Protein AF-A0A427CEA2-F1 (afdb_monomer)

pLDDT: mean 86.51, std 13.38, range [42.66, 98.5]

Nearest PDB structures (foldseek):
  7a0q-assembly1_A  TM=1.400E-01  e=8.777E+00  Fusarium vanettenii 77-13-4

Mean predicted aligned error: 6.31 Å

Secondary structure (DSSP, 8-state):
----TT-EEEEEEEETTTTEEEEEEEEEPTTSS-EEEEEEEEES--EEEEEEEHHHHHHTTTT-SEEEEEEETTTTEEEEEETTEEEEEE-SEEEEEE--S---S----GGG--TTGGGGGTT---TT-EEEEEEEEGGGTEEEEEEEEESSSS---EEEEEEEEEEEEEEEEEEEHHHHHTTTTT-SEEEEEEEGGGTEEEEEETTEEEEEEEEEEEEEE-

Foldseek 3Di:
DDDQAQKAFFKWKAFLQQLKIKTWIFPQDPVRPGTQTKIKIFGAWQKKKKKDQLVQSQVSNVSHFWHDWDDDQPQQWIWTDGRRMIIIIRGNDIDMGRDDPPPPDPPPDPPFWDPVFLVVCPPPWQAQKAFRMKMDGSNQLKIKTWIFGDPDPPDLHTFIKMKIFHNWRIKIKIDRSNQSNVCNSRHFFHGKDADVVQCKIKTDTSPMIMIIRGRTIDIGTD

Structure (mmCIF, N/CA/C/O backbone):
data_AF-A0A427CEA2-F1
#
_entry.id   AF-A0A427CEA2-F1
#
loop_
_atom_site.group_PDB
_atom_site.id
_atom_site.type_symbol
_atom_site.label_atom_id
_atom_site.label_alt_id
_atom_site.label_comp_id
_atom_site.label_asym_id
_atom_site.label_entity_id
_atom_site.label_seq_id
_atom_site.pdbx_PDB_ins_code
_atom_site.Cartn_x
_atom_site.Cartn_y
_atom_site.Cartn_z
_atom_site.occupancy
_atom_site.B_iso_or_equiv
_atom_site.auth_seq_id
_atom_site.auth_comp_id
_atom_site.auth_asym_id
_atom_site.auth_atom_id
_atom_site.pdbx_PDB_model_num
ATOM 1 N N . MET A 1 1 ? -12.202 2.763 22.042 1.00 67.25 1 MET A N 1
ATOM 2 C CA . MET A 1 1 ? -12.293 1.578 21.168 1.00 67.25 1 MET A CA 1
ATOM 3 C C . MET A 1 1 ? -12.929 2.032 19.871 1.00 67.25 1 MET A C 1
ATOM 5 O O . MET A 1 1 ? -13.947 2.711 19.941 1.00 67.25 1 MET A O 1
ATOM 9 N N . ILE A 1 2 ? -12.273 1.790 18.739 1.00 80.31 2 ILE A N 1
ATOM 10 C CA . ILE A 1 2 ? -12.790 2.168 17.418 1.00 80.31 2 ILE A CA 1
ATOM 11 C C . ILE A 1 2 ? -13.653 1.011 16.935 1.00 80.31 2 ILE A C 1
ATOM 13 O O . ILE A 1 2 ? -13.196 -0.128 16.961 1.00 80.31 2 ILE A O 1
ATOM 17 N N . ASP A 1 3 ? -14.885 1.304 16.534 1.00 83.88 3 ASP A N 1
ATOM 18 C CA . ASP A 1 3 ? -15.735 0.322 15.876 1.00 83.88 3 ASP A CA 1
ATOM 19 C C . ASP A 1 3 ? -15.440 0.341 14.374 1.00 83.88 3 ASP A C 1
ATOM 21 O O . ASP A 1 3 ? -15.626 1.357 13.698 1.00 83.88 3 ASP A O 1
ATOM 25 N N . PHE A 1 4 ? -14.912 -0.773 13.878 1.00 86.62 4 PHE A N 1
ATOM 26 C CA . PHE A 1 4 ? -14.596 -0.968 12.468 1.00 86.62 4 PHE A CA 1
ATOM 27 C C . PHE A 1 4 ? -15.744 -1.614 11.690 1.00 86.62 4 PHE A C 1
ATOM 29 O O . PHE A 1 4 ? -15.632 -1.754 10.471 1.00 86.62 4 PHE A O 1
ATOM 36 N N . HIS A 1 5 ? -16.830 -2.012 12.359 1.00 81.44 5 HIS A N 1
ATOM 37 C CA . HIS A 1 5 ? -17.976 -2.609 11.692 1.00 81.44 5 HIS A CA 1
ATOM 38 C C . HIS A 1 5 ? -18.563 -1.629 10.672 1.00 81.44 5 HIS A C 1
ATOM 40 O O . HIS A 1 5 ? -18.732 -0.438 10.943 1.00 81.44 5 HIS A O 1
ATOM 46 N N . ASP A 1 6 ? -18.847 -2.131 9.472 1.00 83.56 6 ASP A N 1
ATOM 47 C CA . ASP A 1 6 ? -19.280 -1.340 8.320 1.00 83.56 6 ASP A CA 1
ATOM 48 C C . ASP A 1 6 ? -18.316 -0.208 7.923 1.00 83.56 6 ASP A C 1
ATOM 50 O O . ASP A 1 6 ? -18.707 0.640 7.123 1.00 83.56 6 ASP A O 1
ATOM 54 N N . ALA A 1 7 ? -17.078 -0.127 8.428 1.00 90.81 7 ALA A N 1
ATOM 55 C CA . ALA A 1 7 ? -16.130 0.911 8.014 1.00 90.81 7 ALA A CA 1
ATOM 56 C C . ALA A 1 7 ? -15.715 0.730 6.542 1.00 90.81 7 ALA A C 1
ATOM 58 O O . ALA A 1 7 ? -15.838 -0.349 5.964 1.00 90.81 7 ALA A O 1
ATOM 59 N N . SER A 1 8 ? -15.233 1.800 5.908 1.00 92.00 8 SER A N 1
ATOM 60 C CA . SER A 1 8 ? -14.738 1.750 4.527 1.00 92.00 8 SER A CA 1
ATOM 61 C C . SER A 1 8 ? -13.294 2.232 4.439 1.00 92.00 8 SER A C 1
ATOM 63 O O . SER A 1 8 ? -13.037 3.413 4.677 1.00 92.00 8 SER A O 1
ATOM 65 N N . VAL A 1 9 ? -12.365 1.364 4.048 1.00 93.44 9 VAL A N 1
ATOM 66 C CA . VAL A 1 9 ? -11.001 1.741 3.661 1.00 93.44 9 VAL A CA 1
ATOM 67 C C . VAL A 1 9 ? -11.047 2.361 2.268 1.00 93.44 9 VAL A C 1
ATOM 69 O O . VAL A 1 9 ? -11.552 1.751 1.326 1.00 93.44 9 VAL A O 1
ATOM 72 N N . SER A 1 10 ? -10.533 3.585 2.144 1.00 90.94 10 SER A N 1
ATOM 73 C CA . SER A 1 10 ? -10.507 4.331 0.873 1.00 90.94 10 SER A CA 1
ATOM 74 C C . SER A 1 10 ? -9.100 4.617 0.354 1.00 90.94 10 SER A C 1
ATOM 76 O O . SER A 1 10 ? -8.927 4.805 -0.848 1.00 90.94 10 SER A O 1
ATOM 78 N N . ARG A 1 11 ? -8.110 4.638 1.253 1.00 94.12 11 ARG A N 1
ATOM 79 C CA . ARG A 1 11 ? -6.692 4.846 0.952 1.00 94.12 11 ARG A CA 1
ATOM 80 C C . ARG A 1 11 ? -5.841 4.191 2.030 1.00 94.12 11 ARG A C 1
ATOM 82 O O . ARG A 1 11 ? -6.185 4.267 3.212 1.00 94.12 11 ARG A O 1
ATOM 89 N N . VAL A 1 12 ? -4.719 3.616 1.617 1.00 97.00 12 VAL A N 1
ATOM 90 C CA . VAL A 1 12 ? -3.636 3.193 2.506 1.00 97.00 12 VAL A CA 1
ATOM 91 C C . VAL A 1 12 ? -2.334 3.780 1.982 1.00 97.00 12 VAL A C 1
ATOM 93 O O . VAL A 1 12 ? -1.969 3.529 0.838 1.00 97.00 12 VAL A O 1
ATOM 96 N N . ALA A 1 13 ? -1.642 4.565 2.800 1.00 97.31 13 ALA A N 1
ATOM 97 C CA . ALA A 1 13 ? -0.363 5.168 2.449 1.00 97.31 13 ALA A CA 1
ATOM 98 C C . ALA A 1 13 ? 0.722 4.728 3.425 1.00 97.31 13 ALA A C 1
ATOM 100 O O . ALA A 1 13 ? 0.513 4.712 4.633 1.00 97.31 13 ALA A O 1
ATOM 101 N N . ILE A 1 14 ? 1.882 4.372 2.892 1.00 97.94 14 ILE A N 1
ATOM 102 C CA . ILE A 1 14 ? 3.005 3.801 3.626 1.00 97.94 14 ILE A CA 1
ATOM 103 C C . ILE A 1 14 ? 4.218 4.668 3.326 1.00 97.94 14 ILE A C 1
ATOM 105 O O . ILE A 1 14 ? 4.606 4.812 2.170 1.00 97.94 14 ILE A O 1
ATOM 109 N N . SER A 1 15 ? 4.837 5.225 4.358 1.00 97.25 15 SER A N 1
ATOM 110 C CA . SER A 1 15 ? 6.097 5.957 4.264 1.00 97.25 15 SER A CA 1
ATOM 111 C C . SER A 1 15 ? 7.214 5.084 4.821 1.00 97.25 15 SER A C 1
ATOM 113 O O . SER A 1 15 ? 7.294 4.871 6.032 1.00 97.25 15 SER A O 1
ATOM 115 N N . ILE A 1 16 ? 8.095 4.597 3.947 1.00 96.19 16 ILE A N 1
ATOM 116 C CA . ILE A 1 16 ? 9.252 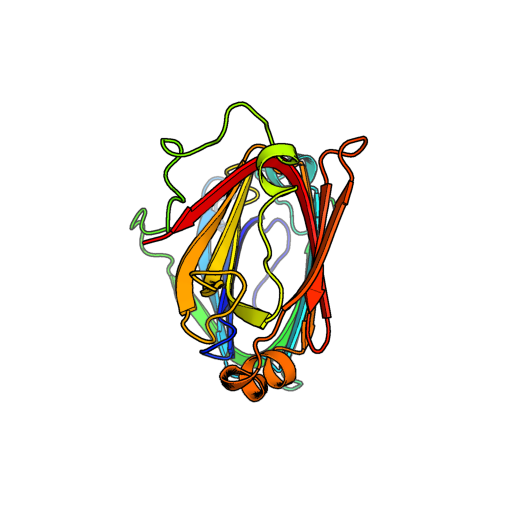3.780 4.336 1.00 96.19 16 ILE A CA 1
ATOM 117 C C . ILE A 1 16 ? 10.262 4.632 5.103 1.00 96.19 16 ILE A C 1
ATOM 119 O O . ILE A 1 16 ? 10.795 4.203 6.122 1.00 96.19 16 ILE A O 1
ATOM 123 N N . VAL A 1 17 ? 10.481 5.869 4.649 1.00 94.31 17 VAL A N 1
ATOM 124 C CA . VAL A 1 17 ? 11.447 6.798 5.258 1.00 94.31 17 VAL A CA 1
ATOM 125 C C . VAL A 1 17 ? 11.019 7.211 6.664 1.00 94.31 17 VAL A C 1
ATOM 127 O O . VAL A 1 17 ? 11.850 7.276 7.564 1.00 94.31 17 VAL A O 1
ATOM 130 N N . ARG A 1 18 ? 9.722 7.481 6.861 1.00 95.56 18 ARG A N 1
ATOM 131 C CA . ARG A 1 18 ? 9.191 7.916 8.165 1.00 95.56 18 ARG A CA 1
ATOM 132 C C . ARG A 1 18 ? 8.749 6.756 9.056 1.00 95.56 18 ARG A C 1
ATOM 134 O O . ARG A 1 18 ? 8.463 6.983 10.223 1.00 95.56 18 ARG A O 1
ATOM 141 N N . GLN A 1 19 ? 8.712 5.533 8.523 1.00 97.12 19 GLN A N 1
ATOM 142 C CA . GLN A 1 19 ? 8.148 4.358 9.193 1.00 97.12 19 GLN A CA 1
ATOM 143 C C . GLN A 1 19 ? 6.712 4.620 9.672 1.00 97.12 19 GLN A C 1
ATOM 145 O O . GLN A 1 19 ? 6.352 4.371 10.824 1.00 97.12 19 GLN A O 1
ATOM 150 N N . GLU A 1 20 ? 5.897 5.166 8.771 1.00 97.50 20 GLU A N 1
ATOM 151 C CA . GLU A 1 20 ? 4.517 5.566 9.043 1.00 97.50 20 GLU A CA 1
ATOM 152 C C . GLU A 1 20 ? 3.553 4.852 8.100 1.00 97.50 20 GLU A C 1
ATOM 154 O O . GLU A 1 20 ? 3.872 4.612 6.933 1.00 97.50 20 GLU A O 1
ATOM 159 N N . VAL A 1 21 ? 2.354 4.559 8.598 1.00 98.00 21 VAL A N 1
ATOM 160 C CA . VAL A 1 21 ? 1.231 4.083 7.786 1.00 98.00 21 VAL A CA 1
ATOM 161 C C . VAL A 1 21 ? 0.012 4.937 8.091 1.00 98.00 21 VAL A C 1
ATOM 163 O O . VAL A 1 21 ? -0.303 5.188 9.249 1.00 98.00 21 VAL A O 1
ATOM 166 N N . GLU A 1 22 ? -0.695 5.368 7.058 1.00 97.19 22 GLU A N 1
ATOM 167 C CA . GLU A 1 22 ? -1.978 6.049 7.168 1.00 97.19 22 GLU A CA 1
ATOM 168 C C . GLU A 1 22 ? -3.064 5.214 6.493 1.00 97.19 22 GLU A C 1
ATOM 170 O O . GLU A 1 22 ? -2.902 4.783 5.351 1.00 97.19 22 GLU A O 1
ATOM 175 N N . VAL A 1 23 ? -4.192 5.026 7.174 1.00 96.25 23 VAL A N 1
ATOM 176 C CA . VAL A 1 23 ? -5.389 4.385 6.621 1.00 96.25 23 VAL A CA 1
ATOM 177 C C . VAL A 1 23 ? -6.544 5.376 6.695 1.00 96.25 23 VAL A C 1
ATOM 179 O O . VAL A 1 23 ? -6.963 5.772 7.787 1.00 96.25 23 VAL A O 1
ATOM 182 N N . ASP A 1 24 ? -7.065 5.779 5.536 1.00 93.88 24 ASP A N 1
ATOM 183 C CA . ASP A 1 24 ? -8.245 6.641 5.468 1.00 93.88 24 ASP A CA 1
ATOM 184 C C . ASP A 1 24 ? -9.513 5.790 5.521 1.00 93.88 24 ASP A C 1
ATOM 186 O O . ASP A 1 24 ? -9.796 4.991 4.617 1.00 93.88 24 ASP A O 1
ATOM 190 N N . LEU A 1 25 ? -10.299 6.028 6.565 1.00 91.69 25 LEU A N 1
ATOM 191 C CA . LEU A 1 25 ? -11.521 5.318 6.893 1.00 91.69 25 LEU A CA 1
ATOM 192 C C . LEU A 1 25 ? -12.736 6.230 6.743 1.00 91.69 25 LEU A C 1
ATOM 194 O O . LEU A 1 25 ? -12.731 7.380 7.175 1.00 91.69 25 LEU A O 1
ATOM 198 N N . GLY A 1 26 ? -13.813 5.690 6.188 1.00 90.62 26 GLY A N 1
ATOM 199 C CA . GLY A 1 26 ? -15.153 6.219 6.403 1.00 90.62 26 GLY A CA 1
ATOM 200 C C . GLY A 1 26 ? -15.809 5.434 7.526 1.00 90.62 26 GLY A C 1
ATOM 201 O O . GLY A 1 26 ? -16.146 4.268 7.323 1.00 90.62 26 GLY A O 1
ATOM 202 N N . LEU A 1 27 ? -16.006 6.045 8.689 1.00 87.56 27 LEU A N 1
ATOM 203 C CA . LEU A 1 27 ? -16.699 5.417 9.815 1.00 87.56 27 LEU A CA 1
ATOM 204 C C . LEU A 1 27 ? -18.190 5.739 9.755 1.00 87.56 27 LEU A C 1
ATOM 206 O O . LEU A 1 27 ? -18.580 6.847 9.387 1.00 87.56 27 LEU A O 1
ATOM 210 N N . ARG A 1 28 ? -19.038 4.776 10.104 1.00 81.31 28 ARG A N 1
ATOM 211 C CA . ARG A 1 28 ? -20.485 4.988 10.142 1.00 81.31 28 ARG A CA 1
ATOM 212 C C . ARG A 1 28 ? -20.835 5.942 11.288 1.00 81.31 28 ARG A C 1
ATOM 214 O O . ARG A 1 28 ? -20.439 5.720 12.428 1.00 81.31 28 ARG A O 1
ATOM 221 N N . THR A 1 29 ? -21.591 7.000 10.995 1.00 72.50 29 THR A N 1
ATOM 222 C CA . THR A 1 29 ? -22.166 7.857 12.045 1.00 72.50 29 THR A CA 1
ATOM 223 C C . THR A 1 29 ? -23.435 7.230 12.624 1.00 72.50 29 THR A C 1
ATOM 225 O O . THR A 1 29 ? -24.073 6.379 11.999 1.00 72.50 29 THR A O 1
ATOM 228 N N . SER A 1 30 ? -23.851 7.683 13.808 1.00 69.31 30 SER A N 1
ATOM 229 C CA . SER A 1 30 ? -25.081 7.227 14.473 1.00 69.31 30 SER A CA 1
ATOM 230 C C . SER A 1 30 ? -26.357 7.432 13.640 1.00 69.31 30 SER A C 1
ATOM 232 O O . SER A 1 30 ? -27.339 6.727 13.858 1.00 69.31 30 SER A O 1
ATOM 234 N N . SER A 1 31 ? -26.351 8.346 12.660 1.00 66.31 31 SER A N 1
ATOM 235 C CA . SER A 1 31 ? -27.473 8.586 11.739 1.00 66.31 31 SER A CA 1
ATOM 236 C C . SER A 1 31 ? -27.534 7.593 10.567 1.00 66.31 31 SER A C 1
ATOM 238 O O . SER A 1 31 ? -28.517 7.575 9.825 1.00 66.31 31 SER A O 1
ATOM 240 N N . GLY A 1 32 ? -26.493 6.775 10.372 1.00 61.59 32 GLY A N 1
ATOM 241 C CA . GLY A 1 32 ? -26.405 5.726 9.351 1.00 61.59 32 GLY A CA 1
ATOM 242 C C . GLY A 1 32 ? -26.341 6.200 7.894 1.00 61.59 32 GLY A C 1
ATOM 243 O O . GLY A 1 32 ? -26.112 5.370 7.019 1.00 61.59 32 GLY A O 1
ATOM 244 N N . ARG A 1 33 ? -26.534 7.498 7.620 1.00 60.19 33 ARG A N 1
ATOM 245 C CA . ARG A 1 33 ? -26.481 8.078 6.266 1.00 60.19 33 ARG A CA 1
ATOM 246 C C . ARG A 1 33 ? -25.150 8.754 5.959 1.00 60.19 33 ARG A C 1
ATOM 248 O O . ARG A 1 33 ? -24.683 8.649 4.828 1.00 60.19 33 ARG A O 1
ATOM 255 N N . ASP A 1 34 ? -24.531 9.372 6.962 1.00 64.81 34 ASP A N 1
ATOM 256 C CA . ASP A 1 34 ? -23.264 10.081 6.800 1.00 64.81 34 ASP A CA 1
ATOM 257 C C . ASP A 1 34 ? -22.092 9.246 7.312 1.00 64.81 34 ASP A C 1
ATOM 259 O O . ASP A 1 34 ? -22.213 8.490 8.287 1.00 64.81 34 ASP A O 1
ATOM 263 N N . ARG A 1 35 ? -20.941 9.394 6.652 1.00 73.81 35 ARG A N 1
ATOM 264 C CA . ARG A 1 35 ? -19.681 8.827 7.124 1.00 73.81 35 ARG A CA 1
ATOM 265 C C . ARG A 1 35 ? -18.799 9.909 7.711 1.00 73.81 35 ARG A C 1
ATOM 267 O O . ARG A 1 35 ? -18.560 10.929 7.076 1.00 73.81 35 ARG A O 1
ATOM 274 N N . ASP A 1 36 ? -18.271 9.627 8.888 1.00 82.69 36 ASP A N 1
ATOM 275 C CA . ASP A 1 36 ? -17.221 10.423 9.494 1.00 82.69 36 ASP A CA 1
ATOM 276 C C . ASP A 1 36 ? -15.885 9.991 8.885 1.00 82.69 36 ASP A C 1
ATOM 278 O O . ASP A 1 36 ? -15.430 8.856 9.074 1.00 82.69 36 ASP A O 1
ATOM 282 N N . LEU A 1 37 ? -15.301 10.869 8.073 1.00 87.81 37 LEU A N 1
ATOM 283 C CA . LEU A 1 37 ? -14.026 10.604 7.427 1.00 87.81 37 LEU A CA 1
ATOM 284 C C . LEU A 1 37 ? -12.904 10.792 8.443 1.00 87.81 37 LEU A C 1
ATOM 286 O O . LEU A 1 37 ? -12.620 11.890 8.929 1.00 87.81 37 LEU A O 1
ATOM 290 N N . ARG A 1 38 ? -12.229 9.691 8.749 1.00 91.19 38 ARG A N 1
ATOM 291 C CA . ARG A 1 38 ? -11.134 9.644 9.708 1.00 91.19 38 ARG A CA 1
ATOM 292 C C . ARG A 1 38 ? -9.875 9.105 9.061 1.00 91.19 38 ARG A C 1
ATOM 294 O O . ARG A 1 38 ? -9.919 8.365 8.081 1.00 91.19 38 ARG A O 1
ATOM 301 N N . ARG A 1 39 ? -8.745 9.459 9.653 1.00 93.88 39 ARG A N 1
ATOM 302 C CA . ARG A 1 39 ? -7.441 8.902 9.317 1.00 93.88 39 ARG A CA 1
ATOM 303 C C . ARG A 1 39 ? -6.861 8.225 10.543 1.00 93.88 39 ARG A C 1
ATOM 305 O O . ARG A 1 39 ? -6.684 8.875 11.572 1.00 93.88 39 ARG A O 1
ATOM 312 N N . LEU A 1 40 ? -6.552 6.941 10.419 1.00 95.06 40 LEU A N 1
ATOM 313 C CA . LEU A 1 40 ? -5.695 6.243 11.367 1.00 95.06 40 LEU A CA 1
ATOM 314 C C . LEU A 1 40 ? -4.248 6.409 10.934 1.00 95.06 40 LEU A C 1
ATOM 316 O O . LEU A 1 40 ? -3.883 5.958 9.852 1.00 95.06 40 LEU A O 1
ATOM 320 N N . ALA A 1 41 ? -3.449 7.066 11.766 1.00 96.56 41 ALA A N 1
ATOM 321 C CA . ALA A 1 41 ? -2.024 7.257 11.548 1.00 96.56 41 ALA A CA 1
ATOM 322 C C . ALA A 1 41 ? -1.239 6.383 12.529 1.00 96.56 41 ALA A C 1
ATOM 324 O O . ALA A 1 41 ? -1.424 6.479 13.741 1.00 96.56 41 ALA A O 1
ATOM 325 N N . PHE A 1 42 ? -0.362 5.546 11.992 1.00 97.75 42 PHE A N 1
ATOM 326 C CA . PHE A 1 42 ? 0.526 4.658 12.726 1.00 97.75 42 PHE A CA 1
ATOM 327 C C . PHE A 1 42 ? 1.964 5.139 12.566 1.00 97.75 42 PHE A C 1
ATOM 329 O O . PHE A 1 42 ? 2.380 5.473 11.455 1.00 97.75 42 PHE A O 1
ATOM 336 N N . SER A 1 43 ? 2.728 5.140 13.654 1.00 97.75 43 SER A N 1
ATOM 337 C CA . SER A 1 43 ? 4.143 5.521 13.675 1.00 97.75 43 SER A CA 1
ATOM 338 C C . SER A 1 43 ? 5.011 4.403 14.245 1.00 97.75 43 SER A C 1
ATOM 340 O O . SER A 1 43 ? 4.529 3.526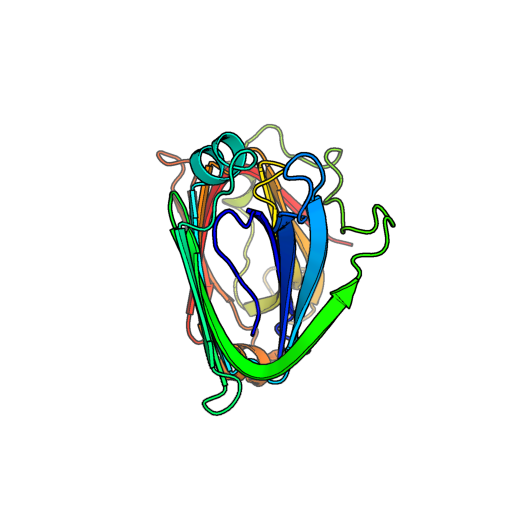 14.970 1.00 97.75 43 SER A O 1
ATOM 342 N N . GLY A 1 44 ? 6.301 4.411 13.897 1.00 97.44 44 GLY A N 1
ATOM 343 C CA . GLY A 1 44 ? 7.221 3.334 14.272 1.00 97.44 44 GLY A CA 1
ATOM 344 C C . GLY A 1 44 ? 6.787 1.991 13.684 1.00 97.44 44 GLY A C 1
ATOM 345 O O . GLY A 1 44 ? 6.830 0.967 14.367 1.00 97.44 44 GLY A O 1
ATOM 346 N N . VAL A 1 45 ? 6.274 2.007 12.452 1.00 98.00 45 VAL A N 1
ATOM 347 C CA . VAL A 1 45 ? 5.791 0.808 11.773 1.00 98.00 45 VAL A CA 1
ATOM 348 C C . VAL A 1 45 ? 6.976 -0.079 11.421 1.00 98.00 45 VAL A C 1
ATOM 350 O O . VAL A 1 45 ? 7.909 0.347 10.745 1.00 98.00 45 VAL A O 1
ATOM 353 N N . THR A 1 46 ? 6.929 -1.330 11.870 1.00 97.62 46 THR A N 1
ATOM 354 C CA . THR A 1 46 ? 8.005 -2.310 11.657 1.00 97.62 46 THR A CA 1
ATOM 355 C C . THR A 1 46 ? 7.674 -3.299 10.553 1.00 97.62 46 THR A C 1
ATOM 357 O O . THR A 1 46 ? 8.521 -3.614 9.718 1.00 97.62 46 THR A O 1
ATOM 360 N N . LEU A 1 47 ? 6.422 -3.748 10.512 1.00 97.75 47 LEU A N 1
ATOM 361 C CA . LEU A 1 47 ? 5.899 -4.674 9.519 1.00 97.75 47 LEU A CA 1
ATOM 362 C C . LEU A 1 47 ? 4.580 -4.137 8.987 1.00 97.75 47 LEU A C 1
ATOM 364 O O . LEU A 1 47 ? 3.735 -3.690 9.762 1.00 97.75 47 LEU A O 1
ATOM 368 N N . PHE A 1 48 ? 4.402 -4.238 7.678 1.00 98.50 48 PHE A N 1
ATOM 369 C CA . PHE A 1 48 ? 3.144 -3.956 7.009 1.00 98.50 48 PHE A CA 1
ATOM 370 C C . PHE A 1 48 ? 2.787 -5.107 6.068 1.00 98.50 48 PHE A C 1
ATOM 372 O O . PHE A 1 48 ? 3.649 -5.647 5.372 1.00 98.50 48 PHE A O 1
ATOM 379 N N . GLY A 1 49 ? 1.512 -5.477 6.039 1.00 98.38 49 GLY A N 1
ATOM 380 C CA . GLY A 1 49 ? 0.961 -6.410 5.067 1.00 98.38 49 GLY A CA 1
ATOM 381 C C . GLY A 1 49 ? -0.374 -5.897 4.557 1.00 98.38 49 GLY A C 1
ATOM 382 O O . GLY A 1 49 ? -1.231 -5.533 5.355 1.00 98.38 49 GLY A O 1
ATOM 383 N N . GLY A 1 50 ? -0.560 -5.890 3.245 1.00 97.94 50 GLY A N 1
ATOM 384 C CA . GLY A 1 50 ? -1.805 -5.465 2.622 1.00 97.94 50 GLY A CA 1
ATOM 385 C C . GLY A 1 50 ? -2.142 -6.345 1.433 1.00 97.94 50 GLY A C 1
ATOM 386 O O . GLY A 1 50 ? -1.272 -6.632 0.615 1.00 97.94 50 GLY A O 1
ATOM 387 N N . SER A 1 51 ? -3.397 -6.755 1.338 1.00 97.94 51 SER A N 1
ATOM 388 C CA . SER A 1 51 ? -3.972 -7.397 0.159 1.00 97.94 51 SER A CA 1
ATOM 389 C C . SER A 1 51 ? -5.236 -6.640 -0.185 1.00 97.94 51 SER A C 1
ATOM 391 O O . SER A 1 51 ? -6.046 -6.393 0.706 1.00 97.94 51 SER A O 1
ATOM 393 N N . PHE A 1 52 ? -5.404 -6.274 -1.446 1.00 97.19 52 PHE A N 1
ATOM 394 C CA . PHE A 1 52 ? -6.504 -5.430 -1.881 1.00 97.19 52 PHE A CA 1
ATOM 395 C C . PHE A 1 52 ? -7.015 -5.921 -3.230 1.00 97.19 52 PHE A C 1
ATOM 397 O O . PHE A 1 52 ? -6.304 -5.815 -4.227 1.00 97.19 52 PHE A O 1
ATOM 404 N N . ASP A 1 53 ? -8.247 -6.410 -3.272 1.00 97.00 53 ASP A N 1
ATOM 405 C CA . ASP A 1 53 ? -9.050 -6.426 -4.490 1.00 97.00 53 ASP A CA 1
ATOM 406 C C . ASP A 1 53 ? -9.755 -5.069 -4.602 1.00 97.00 53 ASP A C 1
ATOM 408 O O . ASP A 1 53 ? -10.606 -4.706 -3.786 1.00 97.00 53 ASP A O 1
ATOM 412 N N . PHE A 1 54 ? -9.326 -4.264 -5.568 1.00 94.75 54 PHE A N 1
ATOM 413 C CA . PHE A 1 54 ? -9.769 -2.880 -5.690 1.00 94.75 54 PHE A CA 1
ATOM 414 C C . PHE A 1 54 ? -11.222 -2.789 -6.162 1.00 94.75 54 PHE A C 1
ATOM 416 O O . PHE A 1 54 ? -11.921 -1.861 -5.748 1.00 94.75 54 PHE A O 1
ATOM 423 N N . ALA A 1 55 ? -11.674 -3.733 -6.993 1.00 91.31 55 ALA A N 1
ATOM 424 C CA . ALA A 1 55 ? -13.053 -3.769 -7.469 1.00 91.31 55 ALA A CA 1
ATOM 425 C C . ALA A 1 55 ? -13.994 -4.093 -6.304 1.00 91.31 55 ALA A C 1
ATOM 427 O O . ALA A 1 55 ? -14.888 -3.305 -6.001 1.00 91.31 55 ALA A O 1
ATOM 428 N N . GLU A 1 56 ? -13.696 -5.160 -5.562 1.00 93.06 56 GLU A N 1
ATOM 429 C CA . GLU A 1 56 ? -14.474 -5.569 -4.388 1.00 93.06 56 GLU A CA 1
ATOM 430 C C . GLU A 1 56 ? -14.529 -4.472 -3.313 1.00 93.06 56 GLU A C 1
ATOM 432 O O . GLU A 1 56 ? -15.598 -4.157 -2.783 1.00 93.06 56 GLU A O 1
ATOM 437 N N . LEU A 1 57 ? -13.394 -3.832 -3.012 1.00 92.38 57 LEU A N 1
ATOM 438 C CA . LEU A 1 57 ? -13.332 -2.742 -2.032 1.00 92.38 57 LEU A CA 1
ATOM 439 C C . LEU A 1 57 ? -14.144 -1.514 -2.456 1.00 92.38 57 LEU A C 1
ATOM 441 O O . LEU A 1 57 ? -14.729 -0.850 -1.592 1.00 92.38 57 LEU A O 1
ATOM 445 N N . SER A 1 58 ? -14.147 -1.189 -3.751 1.00 89.06 58 SER A N 1
ATOM 446 C CA . SER A 1 58 ? -14.883 -0.049 -4.301 1.00 89.06 58 SER A CA 1
ATOM 447 C C . SER A 1 58 ? -16.389 -0.319 -4.319 1.00 89.06 58 SER A C 1
ATOM 449 O O . SER A 1 58 ? -17.161 0.494 -3.801 1.00 89.06 58 SER A O 1
ATOM 451 N N . ASP A 1 59 ? -16.797 -1.497 -4.798 1.00 89.88 59 ASP A N 1
ATOM 452 C CA . ASP A 1 59 ? -18.200 -1.923 -4.864 1.00 89.88 59 ASP A CA 1
ATOM 453 C C . ASP A 1 59 ? -18.838 -1.985 -3.468 1.00 89.88 59 ASP A C 1
ATOM 455 O O . ASP A 1 59 ? -20.006 -1.633 -3.284 1.00 89.88 59 ASP A O 1
ATOM 459 N N . HIS A 1 60 ? -18.042 -2.320 -2.448 1.00 88.31 60 HIS A N 1
ATOM 460 C CA . HIS A 1 60 ? -18.484 -2.381 -1.056 1.00 88.31 60 HIS A CA 1
ATOM 461 C C . HIS A 1 60 ? -18.214 -1.102 -0.252 1.00 88.31 60 HIS A C 1
ATOM 463 O O . HIS A 1 60 ? -18.486 -1.065 0.950 1.00 88.31 60 HIS A O 1
ATOM 469 N N . ALA A 1 61 ? -17.755 -0.004 -0.865 1.00 82.31 61 ALA A N 1
ATOM 470 C CA . ALA A 1 61 ? -17.532 1.260 -0.147 1.00 82.31 61 ALA A CA 1
ATOM 471 C C . ALA A 1 61 ? -18.811 1.778 0.562 1.00 82.31 61 ALA A C 1
ATOM 473 O O . ALA A 1 61 ? -18.745 2.475 1.585 1.00 82.31 61 ALA A O 1
ATOM 474 N N . ARG A 1 62 ? -19.994 1.401 0.054 1.00 78.69 62 ARG A N 1
ATOM 475 C CA . ARG A 1 62 ? -21.320 1.600 0.669 1.00 78.69 62 ARG A CA 1
ATOM 476 C C . ARG A 1 62 ? -22.073 0.260 0.598 1.00 78.69 62 ARG A C 1
ATOM 478 O O . ARG A 1 62 ? -22.657 -0.007 -0.443 1.00 78.69 62 ARG A O 1
ATOM 485 N N . PRO A 1 63 ? -22.025 -0.620 1.616 1.00 75.88 63 PRO A N 1
ATOM 486 C CA . PRO A 1 63 ? -22.329 -0.357 3.032 1.00 75.88 63 PRO A CA 1
ATOM 487 C C . PRO A 1 63 ? -21.115 -0.251 3.963 1.00 75.88 63 PRO A C 1
ATOM 489 O O . PRO A 1 63 ? -21.270 0.175 5.104 1.00 75.88 63 PRO A O 1
ATOM 492 N N . GLY A 1 64 ? -19.912 -0.551 3.481 1.00 88.38 64 GLY A N 1
ATOM 493 C CA . GLY A 1 64 ? -18.707 -0.735 4.287 1.00 88.38 64 GLY A CA 1
ATOM 494 C C . GLY A 1 64 ? -17.927 -1.916 3.737 1.00 88.38 64 GLY A C 1
ATOM 495 O O . GLY A 1 64 ? -18.520 -2.947 3.434 1.00 88.38 64 GLY A O 1
ATOM 496 N N . ASN A 1 65 ? -16.616 -1.759 3.577 1.00 92.19 65 ASN A N 1
ATOM 497 C CA . ASN A 1 65 ? -15.756 -2.801 3.021 1.00 92.19 65 ASN A CA 1
ATOM 498 C C . ASN A 1 65 ? -14.852 -3.447 4.083 1.00 92.19 65 ASN A C 1
ATOM 500 O O . ASN A 1 65 ? -14.074 -4.330 3.746 1.00 92.19 65 ASN A O 1
ATOM 504 N N . VAL A 1 66 ? -14.970 -3.056 5.356 1.00 94.44 66 VAL A N 1
ATOM 505 C CA . VAL A 1 66 ? -14.318 -3.714 6.495 1.00 94.44 66 VAL A CA 1
ATOM 506 C C . VAL A 1 66 ? -15.293 -4.702 7.133 1.00 94.44 66 VAL A C 1
ATOM 508 O O . VAL A 1 66 ? -16.376 -4.322 7.571 1.00 94.44 66 VAL A O 1
ATOM 511 N N . GLN A 1 67 ? -14.896 -5.973 7.180 1.00 92.75 67 GLN A N 1
ATOM 512 C CA . GLN A 1 67 ? -15.684 -7.076 7.743 1.00 92.75 67 GLN A CA 1
ATOM 513 C C . GLN A 1 67 ? -15.404 -7.270 9.235 1.00 92.75 67 GLN A C 1
ATOM 515 O O . GLN A 1 67 ? -16.301 -7.588 10.011 1.00 92.75 67 GLN A O 1
ATOM 520 N N . ALA A 1 68 ? -14.146 -7.084 9.629 1.00 93.25 68 ALA A N 1
ATOM 521 C CA . ALA A 1 68 ? -13.698 -7.148 11.010 1.00 93.25 68 ALA A CA 1
ATOM 522 C C . ALA A 1 68 ? -12.446 -6.287 11.176 1.00 93.25 68 ALA A C 1
ATOM 524 O O . ALA A 1 68 ? -11.641 -6.164 10.251 1.00 93.25 68 ALA A O 1
ATOM 525 N N . GLY A 1 69 ? -12.266 -5.712 12.360 1.00 93.50 69 GLY A N 1
ATOM 526 C CA . GLY A 1 69 ? -11.078 -4.941 12.686 1.00 93.50 69 GLY A CA 1
ATOM 527 C C . GLY A 1 69 ? -10.697 -5.111 14.145 1.00 93.50 69 GLY A C 1
ATOM 528 O O . GLY A 1 69 ? -11.555 -5.019 15.019 1.00 93.50 69 GLY A O 1
ATOM 529 N N . ASP A 1 70 ? -9.415 -5.342 14.388 1.00 94.44 70 ASP A N 1
ATOM 530 C CA . ASP A 1 70 ? -8.807 -5.369 15.708 1.00 94.44 70 ASP A CA 1
ATOM 531 C C . ASP A 1 70 ? -7.645 -4.372 15.755 1.00 94.44 70 ASP A C 1
ATOM 533 O O . ASP A 1 70 ? -6.807 -4.307 14.848 1.00 94.44 70 ASP A O 1
ATOM 537 N N . LEU A 1 71 ? -7.629 -3.565 16.811 1.00 95.19 71 LEU A N 1
ATOM 538 C CA . LEU A 1 71 ? -6.594 -2.576 17.078 1.00 95.19 71 LEU A CA 1
ATOM 539 C C . LEU A 1 71 ? -6.167 -2.722 18.533 1.00 95.19 71 LEU A C 1
ATOM 541 O O . LEU A 1 71 ? -6.807 -2.186 19.442 1.00 95.19 71 LEU A O 1
ATOM 545 N N . ASP A 1 72 ? -5.042 -3.394 18.731 1.00 95.00 72 ASP A N 1
ATOM 546 C CA . ASP A 1 72 ? -4.414 -3.534 20.032 1.00 95.00 72 ASP A CA 1
ATOM 547 C C . ASP A 1 72 ? -3.251 -2.544 20.142 1.00 95.00 72 ASP A C 1
ATOM 549 O O . ASP A 1 72 ? -2.125 -2.798 19.709 1.00 95.00 72 ASP A O 1
ATOM 553 N N . SER A 1 73 ? -3.525 -1.389 20.749 1.00 91.75 73 SER A N 1
ATOM 554 C CA . SER A 1 73 ? -2.505 -0.369 21.002 1.00 91.75 73 SER A CA 1
ATOM 555 C C . SER A 1 73 ? -1.466 -0.795 22.041 1.00 91.75 73 SER A C 1
ATOM 557 O O . SER A 1 73 ? -0.411 -0.173 22.113 1.00 91.75 73 SER A O 1
ATOM 559 N N . SER A 1 74 ? -1.751 -1.812 22.863 1.00 92.94 74 SER A N 1
ATOM 560 C CA . SER A 1 74 ? -0.824 -2.290 23.896 1.00 92.94 74 SER A CA 1
ATOM 561 C C . SER A 1 74 ? 0.245 -3.216 23.321 1.00 92.94 74 SER A C 1
ATOM 563 O O . SER A 1 74 ? 1.409 -3.114 23.706 1.00 92.94 74 SER A O 1
ATOM 565 N N . SER A 1 75 ? -0.128 -4.072 22.362 1.00 94.44 75 SER A N 1
ATOM 566 C CA . SER A 1 75 ? 0.822 -4.910 21.621 1.00 94.44 75 SER A CA 1
ATOM 567 C C . SER A 1 75 ? 1.308 -4.282 20.312 1.00 94.44 75 SER A C 1
ATOM 569 O O . SER A 1 75 ? 2.210 -4.833 19.678 1.00 94.44 75 SER A O 1
ATOM 571 N N . GLY A 1 76 ? 0.739 -3.136 19.921 1.00 96.69 76 GLY A N 1
ATOM 572 C CA . GLY A 1 76 ? 1.132 -2.388 18.731 1.00 96.69 76 GLY A CA 1
ATOM 573 C C . GLY A 1 76 ? 0.709 -3.079 17.439 1.00 96.69 76 GLY A C 1
ATOM 574 O O . GLY A 1 76 ? 1.515 -3.186 16.517 1.00 96.69 76 GLY A O 1
ATOM 575 N N . LYS A 1 77 ? -0.515 -3.614 17.380 1.00 97.38 77 LYS A N 1
ATOM 576 C CA . LYS A 1 77 ? -1.000 -4.411 16.245 1.00 97.38 77 LYS A CA 1
ATOM 577 C C . LYS A 1 77 ? -2.317 -3.893 15.690 1.00 97.38 77 LYS A C 1
ATOM 579 O O . LYS A 1 77 ? -3.243 -3.579 16.434 1.00 97.38 77 LYS A O 1
ATOM 584 N N . LEU A 1 78 ? -2.388 -3.846 14.365 1.00 97.62 78 LEU A N 1
ATOM 585 C CA . LEU A 1 78 ? -3.604 -3.634 13.591 1.00 97.62 78 LEU A CA 1
ATOM 586 C C . LEU A 1 78 ? -3.865 -4.879 12.748 1.00 97.62 78 LEU A C 1
ATOM 588 O O . LEU A 1 78 ? -2.960 -5.341 12.047 1.00 97.62 78 LEU A O 1
ATOM 592 N N . HIS A 1 79 ? -5.110 -5.341 12.753 1.00 97.38 79 HIS A N 1
ATOM 593 C CA . HIS A 1 79 ? -5.630 -6.290 11.779 1.00 97.38 79 HIS A CA 1
ATOM 594 C C . HIS A 1 79 ? -6.995 -5.817 11.282 1.00 97.38 79 HIS A C 1
ATOM 596 O O . HIS A 1 79 ? -7.946 -5.764 12.052 1.00 97.38 79 HIS A O 1
ATOM 602 N N . LEU A 1 80 ? -7.110 -5.494 9.998 1.00 96.69 80 LEU A N 1
ATOM 603 C CA . LEU A 1 80 ? -8.382 -5.230 9.329 1.00 96.69 80 LEU A CA 1
ATOM 604 C C . LEU A 1 80 ? -8.609 -6.319 8.287 1.00 96.69 80 LEU A C 1
ATOM 606 O O . LEU A 1 80 ? -7.809 -6.457 7.366 1.00 96.69 80 LEU A O 1
ATOM 610 N N . SER A 1 81 ? -9.703 -7.060 8.408 1.00 96.75 81 SER A N 1
ATOM 611 C CA . SER A 1 81 ? -10.214 -7.924 7.345 1.00 96.75 81 SER A CA 1
ATOM 612 C C . SER A 1 81 ? -11.183 -7.119 6.488 1.00 96.75 81 SER A C 1
ATOM 614 O O . SER A 1 81 ? -12.138 -6.535 7.011 1.00 96.75 81 SER A O 1
ATOM 616 N N . THR A 1 82 ? -10.946 -7.072 5.181 1.00 95.31 82 THR A N 1
ATOM 617 C CA . THR A 1 82 ? -11.786 -6.339 4.231 1.00 95.31 82 THR A CA 1
ATOM 618 C C . THR A 1 82 ? -12.442 -7.286 3.240 1.00 95.31 82 THR A C 1
ATOM 620 O O . THR A 1 82 ? -11.967 -8.397 3.005 1.00 95.31 82 THR A O 1
ATOM 623 N N . VAL A 1 83 ? -13.513 -6.832 2.595 1.00 93.88 83 VAL A N 1
ATOM 624 C CA . VAL A 1 83 ? -14.025 -7.511 1.405 1.00 93.88 83 VAL A CA 1
ATOM 625 C C . VAL A 1 83 ? -12.909 -7.492 0.358 1.00 93.88 83 VAL A C 1
ATOM 627 O O . VAL A 1 83 ? -12.376 -6.432 0.037 1.00 93.88 83 VAL A O 1
ATOM 630 N N . GLY A 1 84 ? -12.473 -8.676 -0.073 1.00 91.12 84 GLY A N 1
ATOM 631 C CA . GLY A 1 84 ? -11.384 -8.813 -1.039 1.00 91.12 84 GLY A CA 1
ATOM 632 C C . GLY A 1 84 ? -9.969 -8.603 -0.484 1.00 91.12 84 GLY A C 1
ATOM 633 O O . GLY A 1 84 ? -9.039 -8.419 -1.270 1.00 91.12 84 GLY A O 1
ATOM 634 N N . GLY A 1 85 ? -9.750 -8.614 0.840 1.00 96.00 85 GLY A N 1
ATOM 635 C CA . GLY A 1 85 ? -8.391 -8.414 1.341 1.00 96.00 85 GLY A CA 1
ATOM 636 C C . GLY A 1 85 ? -8.196 -8.231 2.842 1.00 96.00 85 GLY A C 1
ATOM 637 O O . GLY A 1 85 ? -8.990 -8.679 3.667 1.00 96.00 85 GLY A O 1
ATOM 638 N N . PHE A 1 86 ? -7.077 -7.597 3.192 1.00 97.50 86 PHE A N 1
ATOM 639 C CA . PHE A 1 86 ? -6.741 -7.252 4.570 1.00 97.50 86 PHE A CA 1
ATOM 640 C C . PHE A 1 86 ? -5.707 -6.123 4.652 1.00 97.50 86 PHE A C 1
ATOM 642 O O . PHE A 1 86 ? -4.945 -5.885 3.714 1.00 97.50 86 PHE A O 1
ATOM 649 N N . VAL A 1 87 ? -5.626 -5.489 5.825 1.00 98.00 87 VAL A N 1
ATOM 650 C CA . VAL A 1 87 ? -4.562 -4.552 6.213 1.00 98.00 87 VAL A CA 1
ATOM 651 C C . VAL A 1 87 ? -4.017 -4.943 7.581 1.00 98.00 87 VAL A C 1
ATOM 653 O O . VAL A 1 87 ? -4.760 -4.994 8.556 1.00 98.00 87 VAL A O 1
ATOM 656 N N . ASN A 1 88 ? -2.709 -5.168 7.659 1.00 98.06 88 ASN A N 1
ATOM 657 C CA . ASN A 1 88 ? -1.987 -5.520 8.874 1.00 98.06 88 ASN A CA 1
ATOM 658 C C . ASN A 1 88 ? -0.819 -4.571 9.096 1.00 98.06 88 ASN A C 1
ATOM 660 O O . ASN A 1 88 ? -0.060 -4.291 8.165 1.00 98.06 88 ASN A O 1
ATOM 664 N N . ALA A 1 89 ? -0.621 -4.147 10.339 1.00 98.25 89 ALA A N 1
ATOM 665 C CA . ALA A 1 89 ? 0.552 -3.371 10.713 1.00 98.25 89 ALA A CA 1
ATOM 666 C C . ALA A 1 89 ? 1.007 -3.694 12.137 1.00 98.25 89 ALA A C 1
ATOM 668 O O . ALA A 1 89 ? 0.182 -3.805 13.043 1.00 98.25 89 ALA A O 1
ATOM 669 N N . ASN A 1 90 ? 2.325 -3.771 12.325 1.00 98.38 90 ASN A N 1
ATOM 670 C CA . ASN A 1 90 ? 2.950 -3.688 13.641 1.00 98.38 90 ASN A CA 1
ATOM 671 C C . ASN A 1 90 ? 3.517 -2.278 13.817 1.00 98.38 90 ASN A C 1
ATOM 673 O O . ASN A 1 90 ? 4.319 -1.850 12.985 1.00 98.38 90 ASN A O 1
ATOM 677 N N . PHE A 1 91 ? 3.144 -1.579 14.884 1.00 98.00 91 PHE A N 1
ATOM 678 C CA . PHE A 1 91 ? 3.438 -0.161 15.098 1.00 98.00 91 PHE A CA 1
ATOM 679 C C . PHE A 1 91 ? 3.860 0.143 16.541 1.00 98.00 91 PHE A C 1
ATOM 681 O O . PHE A 1 91 ? 3.585 -0.626 17.459 1.00 98.00 91 PHE A O 1
ATOM 688 N N . GLY A 1 92 ? 4.513 1.289 16.739 1.00 97.50 92 GLY A N 1
ATOM 689 C CA . GLY A 1 92 ? 4.862 1.819 18.061 1.00 97.50 92 GLY A CA 1
ATOM 690 C C . GLY A 1 92 ? 3.855 2.839 18.601 1.00 97.50 92 GLY A C 1
ATOM 691 O O . GLY A 1 92 ? 3.688 2.949 19.813 1.00 97.50 92 GLY A O 1
ATOM 692 N N . GLY A 1 93 ? 3.161 3.566 17.721 1.00 96.75 93 GLY A N 1
ATOM 693 C CA . GLY A 1 93 ? 2.120 4.525 18.094 1.00 96.75 93 GLY A CA 1
ATOM 694 C C . GLY A 1 93 ? 0.951 4.539 17.113 1.00 96.75 93 GLY A C 1
ATOM 695 O O . GLY A 1 93 ? 1.115 4.202 15.941 1.00 96.75 93 GLY A O 1
ATOM 696 N N . VAL A 1 94 ? -0.229 4.935 17.599 1.00 96.62 94 VAL A N 1
ATOM 697 C CA . VAL A 1 94 ? -1.445 5.104 16.793 1.00 96.62 94 VAL A CA 1
ATOM 698 C C . VAL A 1 94 ? -2.199 6.362 17.209 1.00 96.62 94 VAL A C 1
ATOM 700 O O . VAL A 1 94 ? -2.343 6.654 18.396 1.00 96.62 94 VAL A O 1
ATOM 703 N N . GLU A 1 95 ? -2.710 7.091 16.224 1.00 95.00 95 GLU A N 1
ATOM 704 C CA . GLU A 1 95 ? -3.537 8.276 16.414 1.00 95.00 95 GLU A CA 1
ATOM 705 C C . GLU A 1 95 ? -4.724 8.255 15.444 1.00 95.00 95 GLU A C 1
ATOM 707 O O . GLU A 1 95 ? -4.578 7.923 14.266 1.00 95.00 95 GLU A O 1
ATOM 712 N N . LEU A 1 96 ? -5.906 8.638 15.931 1.00 92.69 96 LEU A N 1
ATOM 713 C CA . LEU A 1 96 ? -7.089 8.851 15.101 1.00 92.69 96 LEU A CA 1
ATOM 714 C C . LEU A 1 96 ? -7.279 10.351 14.867 1.00 92.69 96 LEU A C 1
ATOM 716 O O . LEU A 1 96 ? -7.568 11.101 15.799 1.00 92.69 96 LEU A O 1
ATOM 720 N N . ARG A 1 97 ? -7.166 10.779 13.612 1.00 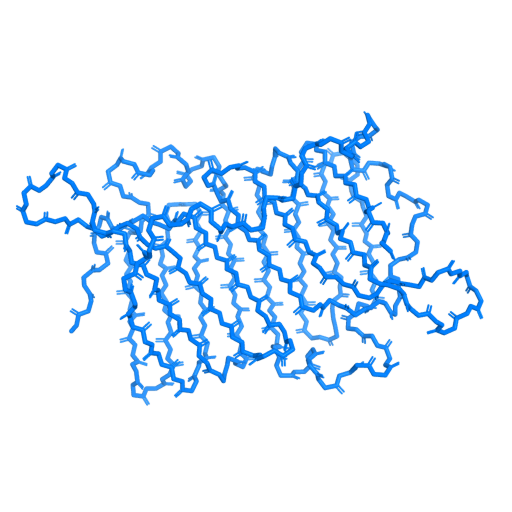91.75 97 ARG A N 1
ATOM 721 C CA . ARG A 1 97 ? -7.298 12.178 13.192 1.00 91.75 97 ARG A CA 1
ATOM 722 C C . ARG A 1 97 ? -8.595 12.384 12.417 1.00 91.75 97 ARG A C 1
ATOM 724 O O . ARG A 1 97 ? -9.059 11.488 11.707 1.00 91.75 97 ARG A O 1
ATOM 731 N N . ALA A 1 98 ? -9.188 13.572 12.533 1.00 83.00 98 ALA A N 1
ATOM 732 C CA . ALA A 1 98 ? -10.186 14.002 11.557 1.00 83.00 98 ALA A CA 1
ATOM 733 C C . ALA A 1 98 ? -9.506 14.087 10.186 1.00 83.00 98 ALA A C 1
ATOM 735 O O . ALA A 1 98 ? -8.412 14.649 10.075 1.00 83.00 98 ALA A O 1
ATOM 736 N N . ARG A 1 99 ? -10.125 13.522 9.148 1.00 77.44 99 ARG A N 1
ATOM 73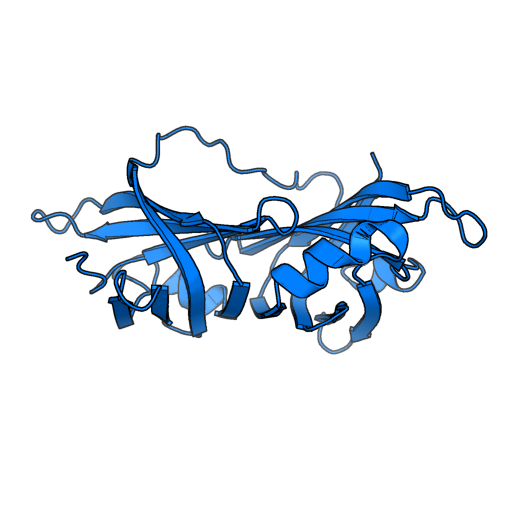7 C CA . ARG A 1 99 ? -9.656 13.759 7.787 1.00 77.44 99 ARG A CA 1
ATOM 738 C C . ARG A 1 99 ? -10.153 15.149 7.412 1.00 77.44 99 ARG A C 1
ATOM 740 O O . ARG A 1 99 ? -11.351 15.346 7.259 1.00 77.44 99 ARG A O 1
ATOM 747 N N . ALA A 1 100 ? -9.253 16.125 7.334 1.00 60.19 100 ALA A N 1
ATOM 748 C CA . ALA A 1 100 ? -9.627 17.407 6.759 1.00 60.19 100 ALA A CA 1
ATOM 749 C C . ALA A 1 100 ? -10.094 17.152 5.316 1.00 60.19 100 ALA A C 1
ATOM 751 O O . ALA A 1 100 ? -9.415 16.421 4.595 1.00 60.19 100 ALA A O 1
ATOM 752 N N . ASP A 1 101 ? -11.210 17.760 4.900 1.00 50.25 101 ASP A N 1
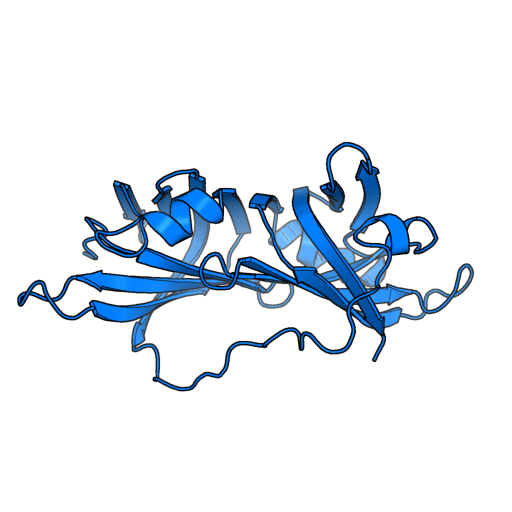ATOM 753 C CA . ASP A 1 101 ? -11.778 17.713 3.533 1.00 50.25 101 ASP A CA 1
ATOM 754 C C . ASP A 1 101 ? -10.845 18.292 2.453 1.00 50.25 101 ASP A C 1
ATOM 756 O O . ASP A 1 101 ? -11.242 18.559 1.322 1.00 50.25 101 ASP A O 1
ATOM 760 N N . VAL A 1 102 ? -9.570 18.487 2.779 1.00 44.59 102 VAL A N 1
ATOM 761 C CA . VAL A 1 102 ? -8.568 18.801 1.789 1.00 44.59 102 VAL A CA 1
ATOM 762 C C . VAL A 1 102 ? -8.445 17.566 0.906 1.00 44.59 102 VAL A C 1
ATOM 764 O O . VAL A 1 102 ? -7.927 16.528 1.324 1.00 44.59 102 VAL A O 1
ATOM 767 N N . GLU A 1 103 ? -8.867 17.710 -0.344 1.00 44.44 103 GLU A N 1
ATOM 768 C CA . GLU A 1 103 ? -8.515 16.883 -1.504 1.00 44.44 103 GLU A CA 1
ATOM 769 C C . GLU A 1 103 ? -6.985 16.800 -1.734 1.00 44.44 103 GLU A C 1
ATOM 771 O O . GLU A 1 103 ? -6.505 16.643 -2.848 1.00 44.44 103 GLU A O 1
ATOM 776 N N . SER A 1 104 ? -6.169 16.913 -0.687 1.00 44.34 104 SER A N 1
ATOM 777 C CA . SER A 1 104 ? -4.750 16.609 -0.686 1.00 44.34 104 SER A CA 1
ATOM 778 C C . SER A 1 104 ? -4.578 15.118 -0.475 1.00 44.34 104 SER A C 1
ATOM 780 O O . SER A 1 104 ? -4.229 14.625 0.598 1.00 44.34 104 SER A O 1
ATOM 782 N N . THR A 1 105 ? -4.813 14.389 -1.547 1.00 42.66 105 THR A N 1
ATOM 783 C CA . THR A 1 105 ? -4.070 13.164 -1.796 1.00 42.66 105 THR A CA 1
ATOM 784 C C . THR A 1 105 ? -3.252 13.423 -3.034 1.00 42.66 105 THR A C 1
ATOM 786 O O . THR A 1 105 ? -3.744 14.048 -3.968 1.00 42.66 105 THR A O 1
ATOM 789 N N . SER A 1 106 ? -1.993 13.007 -2.989 1.00 47.75 106 SER A N 1
ATOM 790 C CA . SER A 1 106 ? -1.082 12.919 -4.118 1.00 47.75 106 SER A CA 1
ATOM 791 C C . SER A 1 106 ? -1.786 12.214 -5.281 1.00 47.75 106 SER A C 1
ATOM 793 O O . SER A 1 106 ? -1.693 10.999 -5.443 1.00 47.75 106 SER A O 1
ATOM 795 N N . TYR A 1 107 ? -2.552 12.969 -6.067 1.00 49.12 107 TYR A N 1
ATOM 796 C CA . TYR A 1 107 ? -3.110 12.505 -7.318 1.00 49.12 107 TYR A CA 1
ATOM 797 C C . TYR A 1 107 ? -1.912 12.352 -8.233 1.00 49.12 107 TYR A C 1
ATOM 799 O O . TYR A 1 107 ? -1.375 13.323 -8.760 1.00 49.12 107 TYR A O 1
ATOM 807 N N . CYS A 1 108 ? -1.463 11.109 -8.346 1.00 53.62 108 CYS A N 1
ATOM 808 C CA . CYS A 1 108 ? -0.609 10.638 -9.414 1.00 53.62 108 CYS A CA 1
ATOM 809 C C . CYS A 1 108 ? -1.317 11.075 -10.723 1.00 53.62 108 CYS A C 1
ATOM 811 O O . CYS A 1 108 ? -2.326 10.481 -11.111 1.00 53.62 108 CYS A O 1
ATOM 813 N N . ALA A 1 109 ? -0.904 12.218 -11.287 1.00 50.38 109 ALA A N 1
ATOM 814 C CA . ALA A 1 109 ? -1.659 12.913 -12.326 1.00 50.38 109 ALA A CA 1
ATOM 815 C C . ALA A 1 109 ? -1.847 11.986 -13.543 1.00 50.38 109 ALA A C 1
ATOM 817 O O . ALA A 1 109 ? -0.867 11.393 -13.999 1.00 50.38 109 ALA A O 1
ATOM 818 N N . PRO A 1 110 ? -3.078 11.836 -14.065 1.00 50.69 110 PRO A N 1
ATOM 819 C CA . PRO A 1 110 ? -3.381 10.916 -15.165 1.00 50.69 110 PRO A CA 1
ATOM 820 C C . PRO A 1 110 ? -2.654 11.254 -16.476 1.00 50.69 110 PRO A C 1
ATOM 822 O O . PRO A 1 110 ? -2.537 10.396 -17.346 1.00 50.69 110 PRO A O 1
ATOM 825 N N . ASP A 1 111 ? -2.130 12.473 -16.609 1.00 51.53 111 ASP A N 1
ATOM 826 C CA . ASP A 1 111 ? -1.665 13.035 -17.881 1.00 51.53 111 ASP A CA 1
ATOM 827 C C . ASP A 1 111 ? -0.311 12.487 -18.385 1.00 51.53 111 ASP A C 1
ATOM 829 O O . ASP A 1 111 ? 0.184 12.936 -19.416 1.00 51.53 111 ASP A O 1
ATOM 833 N N . LEU A 1 112 ? 0.309 11.523 -17.690 1.00 55.59 112 LEU A N 1
ATOM 834 C CA . LEU A 1 112 ? 1.642 10.988 -18.029 1.00 55.59 112 LEU A CA 1
ATOM 835 C C . LEU A 1 112 ? 1.665 9.481 -18.326 1.00 55.59 112 LEU A C 1
ATOM 837 O O . LEU A 1 112 ? 2.726 8.854 -18.310 1.00 55.59 112 LEU A O 1
ATOM 841 N N . ILE A 1 113 ? 0.505 8.882 -18.585 1.00 60.41 113 ILE A N 1
ATOM 842 C CA . ILE A 1 113 ? 0.391 7.426 -18.685 1.00 60.41 113 ILE A CA 1
ATOM 843 C C . ILE A 1 113 ? 0.719 6.941 -20.089 1.00 60.41 113 ILE A C 1
ATOM 845 O O . ILE A 1 113 ? 0.184 7.437 -21.079 1.00 60.41 113 ILE A O 1
ATOM 849 N N . SER A 1 114 ? 1.611 5.951 -20.157 1.00 60.97 114 SER A N 1
ATOM 850 C CA . SER A 1 114 ? 1.979 5.314 -21.415 1.00 60.97 114 SER A CA 1
ATOM 851 C C . SER A 1 114 ? 0.777 4.594 -22.027 1.00 60.97 114 SER A C 1
ATOM 853 O O . SER A 1 114 ? 0.052 3.876 -21.334 1.00 60.97 114 SER A O 1
ATOM 855 N N . ALA A 1 115 ? 0.611 4.733 -23.343 1.00 60.75 115 ALA A N 1
ATOM 856 C CA . ALA A 1 115 ? -0.353 3.953 -24.115 1.00 60.75 115 ALA A CA 1
ATOM 857 C C . ALA A 1 115 ? -0.018 2.446 -24.126 1.00 60.75 115 ALA A C 1
ATOM 859 O O . ALA A 1 115 ? -0.899 1.631 -24.389 1.00 60.75 115 ALA A O 1
ATOM 860 N N . ASP A 1 116 ? 1.223 2.075 -23.786 1.00 61.84 116 ASP A N 1
ATOM 861 C CA . ASP A 1 116 ? 1.738 0.699 -23.839 1.00 61.84 116 ASP A CA 1
ATOM 862 C C . ASP A 1 116 ? 1.397 -0.136 -22.585 1.00 61.84 116 ASP A C 1
ATOM 864 O O . ASP A 1 116 ? 1.934 -1.227 -22.373 1.00 61.84 116 ASP A O 1
ATOM 868 N N . GLY A 1 117 ? 0.531 0.372 -21.704 1.00 72.19 117 GLY A N 1
ATOM 869 C CA . GLY A 1 117 ? 0.155 -0.314 -20.467 1.00 72.19 117 GLY A CA 1
ATOM 870 C C . GLY A 1 117 ? 1.360 -0.584 -19.551 1.00 72.19 117 GLY A C 1
ATOM 871 O O . GLY A 1 117 ? 2.305 0.200 -19.488 1.00 72.19 117 GLY A O 1
ATOM 872 N N . ILE A 1 118 ? 1.352 -1.709 -18.825 1.00 76.44 118 ILE A N 1
ATOM 873 C CA . ILE A 1 118 ? 2.491 -2.126 -17.977 1.00 76.44 118 ILE A CA 1
ATOM 874 C C . ILE A 1 118 ? 3.723 -2.552 -18.806 1.00 76.44 118 ILE A C 1
ATOM 876 O O . ILE A 1 118 ? 4.841 -2.562 -18.287 1.00 76.44 118 ILE A O 1
ATOM 880 N N . GLN A 1 119 ? 3.570 -2.863 -20.096 1.00 69.38 119 GLN A N 1
ATOM 881 C CA . GLN A 1 119 ? 4.695 -3.285 -20.946 1.00 69.38 119 GLN A CA 1
ATOM 882 C C . GLN A 1 119 ? 5.692 -2.147 -21.206 1.00 69.38 119 GLN A C 1
ATOM 884 O O . GLN A 1 119 ? 6.876 -2.401 -21.425 1.00 69.38 119 GLN A O 1
ATOM 889 N N . GLY A 1 120 ? 5.269 -0.886 -21.052 1.00 66.62 120 GLY A N 1
ATOM 890 C CA . GLY A 1 120 ? 6.158 0.280 -21.125 1.00 66.62 120 GLY A CA 1
ATOM 891 C C . GLY A 1 120 ? 7.340 0.256 -20.135 1.00 66.62 120 GLY A C 1
ATOM 892 O O . GLY A 1 120 ? 8.273 1.047 -20.274 1.00 66.62 120 GLY A O 1
ATOM 893 N N . PHE A 1 121 ? 7.345 -0.657 -19.154 1.00 69.50 121 PHE A N 1
ATOM 894 C CA . PHE A 1 121 ? 8.426 -0.823 -18.177 1.00 69.50 121 PHE A CA 1
ATOM 895 C C . PHE A 1 121 ? 9.459 -1.891 -18.520 1.00 69.50 121 PHE A C 1
ATOM 897 O O . PHE A 1 121 ? 10.458 -1.964 -17.807 1.00 69.50 121 PHE A O 1
ATOM 904 N N . GLU A 1 122 ? 9.280 -2.696 -19.572 1.00 66.44 122 GLU A N 1
ATOM 905 C CA . GLU A 1 122 ? 10.207 -3.801 -19.885 1.00 66.44 122 GLU A CA 1
ATOM 906 C C . GLU A 1 122 ? 11.662 -3.330 -20.058 1.00 66.44 122 GLU A C 1
ATOM 908 O O . GLU A 1 122 ? 12.597 -4.070 -19.763 1.00 66.44 122 GLU A O 1
ATOM 913 N N . ASN A 1 123 ? 11.855 -2.060 -20.427 1.00 63.88 123 ASN A N 1
ATOM 914 C CA . ASN A 1 123 ? 13.170 -1.438 -20.600 1.00 63.88 123 ASN A CA 1
ATOM 915 C C . ASN A 1 123 ? 13.630 -0.571 -19.407 1.00 63.88 123 ASN A C 1
ATOM 917 O O . ASN A 1 123 ? 14.676 0.078 -19.478 1.00 63.88 123 ASN A O 1
ATOM 921 N N . SER A 1 124 ? 12.867 -0.519 -18.312 1.00 70.62 124 SER A N 1
ATOM 922 C CA . SER A 1 124 ? 13.192 0.293 -17.134 1.00 70.62 124 SER A CA 1
ATOM 923 C C . SER A 1 124 ? 13.907 -0.540 -16.071 1.00 70.62 124 SER A C 1
ATOM 925 O O . SER A 1 124 ? 13.288 -1.340 -15.376 1.00 70.62 124 SER A O 1
ATOM 927 N N . SER A 1 125 ? 15.213 -0.320 -15.883 1.00 73.31 125 SER A N 1
ATOM 928 C CA . SER A 1 125 ? 15.929 -0.898 -14.736 1.00 73.31 125 SER A CA 1
ATOM 929 C C . SER A 1 125 ? 15.519 -0.171 -13.452 1.00 73.31 125 SER A C 1
ATOM 931 O O . SER A 1 125 ? 15.808 1.014 -13.275 1.00 73.31 125 SER A O 1
ATOM 933 N N . LEU A 1 126 ? 14.823 -0.890 -12.568 1.00 83.31 126 LEU A N 1
ATOM 934 C CA . LEU A 1 126 ? 14.461 -0.433 -11.220 1.00 83.31 126 LEU A CA 1
ATOM 935 C C . LEU A 1 126 ? 15.421 -0.968 -10.148 1.00 83.31 126 LEU A C 1
ATOM 937 O O . LEU A 1 126 ? 15.268 -0.644 -8.969 1.00 83.31 126 LEU A O 1
ATOM 941 N N . ASP A 1 127 ? 16.425 -1.747 -10.539 1.00 81.31 127 ASP A N 1
ATOM 942 C CA . ASP A 1 127 ? 17.381 -2.351 -9.617 1.00 81.31 127 ASP A CA 1
ATOM 943 C C . ASP A 1 127 ? 18.156 -1.278 -8.850 1.00 81.31 127 ASP A C 1
ATOM 945 O O . ASP A 1 127 ? 18.539 -0.239 -9.401 1.00 81.31 127 ASP A O 1
ATOM 949 N N . PHE A 1 128 ? 18.393 -1.532 -7.561 1.00 83.75 128 PHE A N 1
ATOM 950 C CA . PHE A 1 128 ? 19.048 -0.595 -6.640 1.00 83.75 128 PHE A CA 1
ATOM 951 C C . PHE A 1 128 ? 18.310 0.735 -6.462 1.00 83.75 128 PHE A C 1
ATOM 953 O O . PHE A 1 128 ? 18.878 1.684 -5.907 1.00 83.75 128 PHE A O 1
ATOM 960 N N . SER A 1 129 ? 17.056 0.830 -6.905 1.00 90.88 129 SER A N 1
ATOM 961 C CA . SER A 1 129 ? 16.208 1.965 -6.569 1.00 90.88 129 SER A CA 1
ATOM 962 C C . S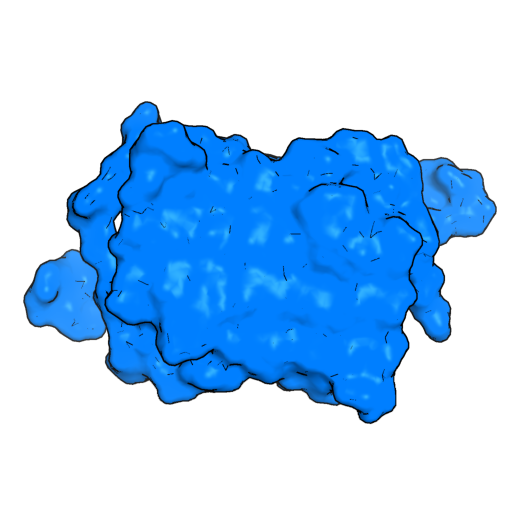ER A 1 129 ? 15.799 1.912 -5.102 1.00 90.88 129 SER A C 1
ATOM 964 O O . SER A 1 129 ? 15.870 0.872 -4.438 1.00 90.88 129 SER A O 1
ATOM 966 N N . TYR A 1 130 ? 15.378 3.056 -4.581 1.00 93.56 130 TYR A N 1
ATOM 967 C CA . TYR A 1 130 ? 14.927 3.181 -3.205 1.00 93.56 130 TYR A CA 1
ATOM 968 C C . TYR A 1 130 ? 13.493 3.697 -3.168 1.00 93.56 130 TYR A C 1
ATOM 970 O O . TYR A 1 130 ? 13.257 4.863 -3.453 1.00 93.56 130 TYR A O 1
ATOM 978 N N . ILE A 1 131 ? 12.545 2.829 -2.830 1.00 95.25 131 ILE A N 1
ATOM 979 C CA . ILE A 1 131 ? 11.152 3.187 -2.567 1.00 95.25 131 ILE A CA 1
ATOM 980 C C . ILE A 1 131 ? 11.086 3.982 -1.266 1.00 95.25 131 ILE A C 1
ATOM 982 O O . ILE A 1 131 ? 11.502 3.502 -0.208 1.00 95.25 131 ILE A O 1
ATOM 986 N N . GLU A 1 132 ? 10.528 5.182 -1.354 1.00 95.44 132 GLU A N 1
ATOM 987 C CA . GLU A 1 132 ? 10.319 6.090 -0.230 1.00 95.44 132 GLU A CA 1
ATOM 988 C C . GLU A 1 132 ? 8.911 5.948 0.341 1.00 95.44 132 GLU A C 1
ATOM 990 O O . GLU A 1 132 ? 8.732 5.982 1.562 1.00 95.44 132 GLU A O 1
ATOM 995 N N . SER A 1 133 ? 7.913 5.767 -0.529 1.00 96.75 133 SER A N 1
ATOM 996 C CA . SER A 1 133 ? 6.526 5.577 -0.114 1.00 96.75 133 SER A CA 1
ATOM 997 C C . SER A 1 133 ? 5.691 4.821 -1.143 1.00 96.75 133 SER A C 1
ATOM 999 O O . SER A 1 133 ? 6.026 4.772 -2.326 1.00 96.75 133 SER A O 1
ATOM 1001 N N . ILE A 1 134 ? 4.605 4.217 -0.667 1.00 97.44 134 ILE A N 1
ATOM 1002 C CA . ILE A 1 134 ? 3.614 3.508 -1.478 1.00 97.44 134 ILE A CA 1
ATOM 1003 C C . ILE A 1 134 ? 2.233 3.996 -1.052 1.00 97.44 134 ILE A C 1
ATOM 1005 O O . ILE A 1 134 ? 1.914 4.001 0.136 1.00 97.44 134 ILE A O 1
ATOM 1009 N N . GLU A 1 135 ? 1.401 4.370 -2.012 1.00 96.81 135 GLU A N 1
ATOM 1010 C CA . GLU A 1 135 ? 0.007 4.730 -1.794 1.00 96.81 135 GLU A CA 1
ATOM 1011 C C . GLU A 1 135 ? -0.905 3.819 -2.616 1.00 96.81 135 GLU A C 1
ATOM 1013 O O . GLU A 1 135 ? -0.743 3.680 -3.828 1.00 96.81 135 GLU A O 1
ATOM 1018 N N . PHE A 1 136 ? -1.880 3.211 -1.947 1.00 95.94 136 PHE A N 1
ATOM 1019 C CA . PHE A 1 136 ? -2.966 2.448 -2.545 1.00 95.94 136 PHE A CA 1
ATOM 1020 C C . PHE A 1 136 ? -4.258 3.240 -2.404 1.00 95.94 136 PHE A C 1
ATOM 1022 O O . PHE A 1 136 ? -4.625 3.639 -1.294 1.00 95.94 136 PHE A O 1
ATOM 1029 N N . SER A 1 137 ? -4.977 3.419 -3.507 1.00 93.38 137 SER A N 1
ATOM 1030 C CA . SER A 1 137 ? -6.274 4.086 -3.513 1.00 93.38 137 SER A CA 1
ATOM 1031 C C . SER A 1 137 ? -7.335 3.221 -4.196 1.00 93.38 137 SER A C 1
ATOM 1033 O O . SER A 1 137 ? -7.613 3.406 -5.385 1.00 93.38 137 SER A O 1
ATOM 1035 N N . PRO A 1 138 ? -7.954 2.276 -3.455 1.00 90.75 138 PRO A N 1
ATOM 1036 C CA . PRO A 1 138 ? -9.081 1.481 -3.943 1.00 90.75 138 PRO A CA 1
ATOM 1037 C C . PRO A 1 138 ? -10.194 2.327 -4.555 1.00 90.75 138 PRO A C 1
ATOM 1039 O O . PRO A 1 138 ? -10.695 2.006 -5.627 1.00 90.75 138 PRO A O 1
ATOM 1042 N N . LYS A 1 139 ? -10.498 3.474 -3.933 1.00 86.62 139 LYS A N 1
ATOM 1043 C CA . LYS A 1 139 ? -11.518 4.418 -4.410 1.00 86.62 139 LYS A CA 1
ATOM 1044 C C . LYS A 1 139 ? -11.264 4.917 -5.839 1.00 86.62 139 LYS A C 1
ATOM 1046 O O . LYS A 1 139 ? -12.220 5.211 -6.550 1.00 86.62 139 LYS A O 1
ATOM 1051 N N . PHE A 1 140 ? -10.001 5.068 -6.233 1.00 89.25 140 PHE A N 1
ATOM 1052 C CA . PHE A 1 140 ? -9.616 5.616 -7.536 1.00 89.25 140 PHE A CA 1
ATOM 1053 C C . PHE A 1 140 ? -8.979 4.575 -8.459 1.00 89.25 140 PHE A C 1
ATOM 1055 O O . PHE A 1 140 ? -8.426 4.949 -9.492 1.00 89.25 140 PHE A O 1
ATOM 1062 N N . SER A 1 141 ? -9.028 3.287 -8.099 1.00 92.81 141 SER A N 1
ATOM 1063 C CA . SER A 1 141 ? -8.389 2.216 -8.872 1.00 92.81 141 SER A CA 1
ATOM 1064 C C . SER A 1 141 ? -6.927 2.527 -9.214 1.00 92.81 141 SER A C 1
ATOM 1066 O O . SER A 1 141 ? -6.496 2.330 -10.352 1.00 92.81 141 SER A O 1
ATOM 1068 N N . SER A 1 142 ? -6.164 3.067 -8.256 1.00 93.12 142 SER A N 1
ATOM 1069 C CA . SER A 1 142 ? -4.802 3.548 -8.504 1.00 93.12 142 SER A CA 1
ATOM 1070 C C . SER A 1 142 ? -3.804 3.191 -7.405 1.00 93.12 142 SER A C 1
ATOM 1072 O O . SER A 1 142 ? -4.149 3.004 -6.234 1.00 93.12 142 SER A O 1
ATOM 1074 N N . CYS A 1 143 ? -2.536 3.095 -7.798 1.00 94.69 143 CYS A N 1
ATOM 1075 C CA . CYS A 1 143 ? -1.409 2.933 -6.890 1.00 94.69 143 CYS A CA 1
ATOM 1076 C C . CYS A 1 143 ? -0.260 3.842 -7.336 1.00 94.69 143 CYS A C 1
ATOM 1078 O O . CYS A 1 143 ? -0.045 4.038 -8.529 1.00 94.69 143 CYS A O 1
ATOM 1080 N N . CYS A 1 144 ? 0.454 4.419 -6.378 1.00 94.06 144 CYS A N 1
ATOM 1081 C CA . CYS A 1 144 ? 1.544 5.358 -6.613 1.00 94.06 144 CYS A CA 1
ATOM 1082 C C . CYS A 1 144 ? 2.731 4.913 -5.747 1.00 94.06 144 CYS A C 1
ATOM 1084 O O . CYS A 1 144 ? 2.571 4.711 -4.543 1.00 94.06 144 CYS A O 1
ATOM 1086 N N . VAL A 1 145 ? 3.905 4.721 -6.345 1.00 95.19 145 VAL A N 1
ATOM 1087 C CA . VAL A 1 145 ? 5.145 4.385 -5.631 1.00 95.19 145 VAL A CA 1
ATOM 1088 C C . VAL A 1 145 ? 6.142 5.502 -5.874 1.00 95.19 145 VAL A C 1
ATOM 1090 O O . VAL A 1 145 ? 6.623 5.669 -6.992 1.00 95.19 145 VAL A O 1
ATOM 1093 N N . GLU A 1 146 ? 6.455 6.262 -4.832 1.00 94.19 146 GLU A N 1
ATOM 1094 C CA . GLU A 1 146 ? 7.488 7.296 -4.892 1.00 94.19 146 GLU A CA 1
ATOM 1095 C C . GLU A 1 146 ? 8.835 6.674 -4.536 1.00 94.19 146 GLU A C 1
ATOM 1097 O O . GLU A 1 146 ? 8.957 5.918 -3.562 1.00 94.19 146 GLU A O 1
ATOM 1102 N N . MET A 1 147 ? 9.847 6.962 -5.347 1.00 92.88 147 MET A N 1
ATOM 1103 C CA . MET A 1 147 ? 11.151 6.327 -5.250 1.00 92.88 147 MET A CA 1
ATOM 1104 C C . MET A 1 147 ? 12.285 7.216 -5.755 1.00 92.88 147 MET A C 1
ATOM 1106 O O . MET A 1 147 ? 12.100 8.137 -6.539 1.00 92.88 147 MET A O 1
ATOM 1110 N N . GLN A 1 148 ? 13.501 6.873 -5.359 1.00 91.88 148 GLN A N 1
ATOM 1111 C CA . GLN A 1 148 ? 14.732 7.348 -5.973 1.00 91.88 148 GLN A CA 1
ATOM 1112 C C . GLN A 1 148 ? 15.181 6.282 -6.978 1.00 91.88 148 GLN A C 1
ATOM 1114 O O . GLN A 1 148 ? 15.612 5.196 -6.575 1.00 91.88 148 GLN A O 1
ATOM 1119 N N . ALA A 1 149 ? 15.057 6.567 -8.274 1.00 88.19 149 ALA A N 1
ATOM 1120 C CA . ALA A 1 149 ? 15.423 5.650 -9.354 1.00 88.19 149 ALA A CA 1
ATOM 1121 C C . ALA A 1 149 ? 16.751 6.060 -9.997 1.00 88.19 149 ALA A C 1
ATOM 1123 O O . ALA A 1 149 ? 17.084 7.245 -10.064 1.00 88.19 149 ALA A O 1
ATOM 1124 N N . ARG A 1 150 ? 17.522 5.086 -10.493 1.00 83.19 150 ARG A N 1
ATOM 1125 C CA . ARG A 1 150 ? 18.788 5.372 -11.186 1.00 83.19 150 ARG A CA 1
ATOM 1126 C C . ARG A 1 150 ? 18.539 6.164 -12.471 1.00 83.19 150 ARG A C 1
ATOM 1128 O O . ARG A 1 150 ? 17.622 5.860 -13.236 1.00 83.19 150 ARG A O 1
ATOM 1135 N N . THR A 1 151 ? 19.388 7.158 -12.725 1.00 74.31 151 THR A N 1
ATOM 1136 C CA . THR A 1 151 ? 19.322 8.004 -13.933 1.00 74.31 151 THR A CA 1
ATOM 1137 C C . THR A 1 151 ? 20.035 7.394 -15.142 1.00 74.31 151 THR A C 1
ATOM 1139 O O . THR A 1 151 ? 19.858 7.867 -16.263 1.00 74.31 151 THR A O 1
ATOM 1142 N N . GLY A 1 152 ? 20.803 6.317 -14.948 1.00 66.88 152 GLY A N 1
ATOM 1143 C CA . GLY A 1 152 ? 21.500 5.607 -16.015 1.00 66.88 152 GLY A CA 1
ATOM 1144 C C . GLY A 1 152 ? 21.981 4.218 -15.596 1.00 66.88 152 GLY A C 1
ATOM 1145 O O . GLY A 1 152 ? 22.013 3.868 -14.418 1.00 66.88 152 GLY A O 1
ATOM 1146 N N . ILE A 1 153 ? 22.391 3.421 -16.584 1.00 63.81 153 ILE A N 1
ATOM 1147 C CA . ILE A 1 153 ? 22.783 2.010 -16.407 1.00 63.81 153 ILE A CA 1
ATOM 1148 C C . ILE A 1 153 ? 24.081 1.876 -15.584 1.00 63.81 153 ILE A C 1
ATOM 1150 O O . ILE A 1 153 ? 24.276 0.882 -14.881 1.00 63.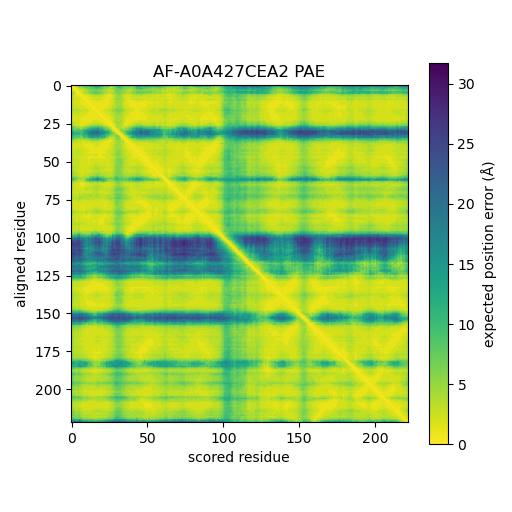81 153 ILE A O 1
ATOM 1154 N N . SER A 1 154 ? 24.930 2.910 -15.579 1.00 63.59 154 SER A N 1
ATOM 1155 C CA . SER A 1 154 ? 26.274 2.879 -14.973 1.00 63.59 154 SER A CA 1
ATOM 1156 C C . SER A 1 154 ? 26.494 3.882 -13.834 1.00 63.59 154 SER A C 1
ATOM 1158 O O . SER A 1 154 ? 27.576 3.902 -13.257 1.00 63.59 154 SER A O 1
ATOM 1160 N N . THR A 1 155 ? 25.503 4.712 -13.490 1.00 66.00 155 THR A N 1
ATOM 1161 C CA . THR A 1 155 ? 25.631 5.718 -12.418 1.00 66.00 155 THR A CA 1
ATOM 1162 C C . THR A 1 155 ? 25.025 5.211 -11.111 1.00 66.00 155 THR A C 1
ATOM 1164 O O . THR A 1 155 ? 24.025 4.494 -11.127 1.00 66.00 155 THR A O 1
ATOM 1167 N N . SER A 1 156 ? 25.617 5.562 -9.968 1.00 68.75 156 SER A N 1
ATOM 1168 C CA . SER A 1 156 ? 24.980 5.385 -8.650 1.00 68.75 156 SER A CA 1
ATOM 1169 C C . SER A 1 156 ? 23.985 6.500 -8.327 1.00 68.75 156 SER A C 1
ATOM 1171 O O . SER A 1 156 ? 23.294 6.427 -7.312 1.00 68.75 156 SER A O 1
ATOM 1173 N N . ASP A 1 157 ? 23.936 7.531 -9.171 1.00 79.88 157 ASP A N 1
ATOM 1174 C CA . ASP A 1 157 ? 23.077 8.689 -8.985 1.00 79.88 157 ASP A CA 1
ATOM 1175 C C . ASP A 1 157 ? 21.617 8.284 -9.131 1.00 79.88 157 ASP A C 1
ATOM 1177 O O . ASP A 1 157 ? 21.220 7.587 -10.075 1.00 79.88 157 ASP A O 1
ATOM 1181 N N . ARG A 1 158 ? 20.816 8.744 -8.174 1.00 84.38 158 ARG A N 1
ATOM 1182 C CA . ARG A 1 158 ? 19.375 8.570 -8.192 1.00 84.38 158 ARG A CA 1
ATOM 1183 C C . ARG A 1 158 ? 18.702 9.922 -8.301 1.00 84.38 158 ARG A C 1
ATOM 1185 O O . ARG A 1 158 ? 19.182 10.901 -7.735 1.00 84.38 158 ARG A O 1
ATOM 1192 N N . ALA A 1 159 ? 17.598 9.934 -9.026 1.00 86.62 159 ALA A N 1
ATOM 1193 C CA . ALA A 1 159 ? 16.698 11.066 -9.096 1.00 86.62 159 ALA A CA 1
ATOM 1194 C C . ALA A 1 159 ? 15.312 10.643 -8.595 1.00 86.62 159 ALA A C 1
ATOM 1196 O O . ALA A 1 159 ? 14.956 9.460 -8.718 1.00 86.62 159 ALA A O 1
ATOM 1197 N N . PRO A 1 160 ? 14.525 11.593 -8.068 1.00 90.62 160 PRO A N 1
ATOM 1198 C CA . PRO A 1 160 ? 13.139 11.345 -7.730 1.00 90.62 160 PRO A CA 1
ATOM 1199 C C . PRO A 1 160 ? 12.370 10.812 -8.940 1.00 90.62 160 PRO A C 1
ATOM 1201 O O . PRO A 1 160 ? 12.468 11.320 -10.061 1.00 90.62 160 PRO A O 1
ATOM 1204 N N . ALA A 1 161 ? 11.594 9.770 -8.705 1.00 89.12 161 ALA A N 1
ATOM 1205 C CA . ALA A 1 161 ? 10.729 9.170 -9.692 1.00 89.12 161 ALA A CA 1
ATOM 1206 C C . ALA A 1 161 ? 9.470 8.612 -9.033 1.00 89.12 161 ALA A C 1
ATOM 1208 O O . ALA A 1 161 ? 9.474 8.231 -7.864 1.00 89.12 161 ALA A O 1
ATOM 1209 N N . SER A 1 162 ? 8.405 8.510 -9.815 1.00 89.94 162 SER A N 1
ATOM 1210 C CA . SER A 1 162 ? 7.131 7.954 -9.380 1.00 89.94 162 SER A CA 1
ATOM 1211 C C . SER A 1 162 ? 6.719 6.840 -10.338 1.00 89.94 162 SER A C 1
ATOM 1213 O O . SER A 1 162 ? 6.670 7.055 -11.551 1.00 89.94 162 SER A O 1
ATOM 1215 N N . LEU A 1 163 ? 6.405 5.658 -9.809 1.00 90.12 163 LEU A N 1
ATOM 1216 C CA . LEU A 1 163 ? 5.663 4.634 -10.542 1.00 90.12 163 LEU A CA 1
ATOM 1217 C C . LEU A 1 163 ? 4.180 4.869 -10.302 1.00 90.12 163 LEU A C 1
ATOM 1219 O O . LEU A 1 163 ? 3.703 4.782 -9.171 1.00 90.12 163 LEU A O 1
ATOM 1223 N N . VAL A 1 164 ? 3.458 5.158 -11.371 1.00 90.69 164 VAL A N 1
ATOM 1224 C CA . VAL A 1 164 ? 2.018 5.396 -11.333 1.00 90.69 164 VAL A CA 1
ATOM 1225 C C . VAL A 1 164 ? 1.320 4.195 -11.932 1.00 90.69 164 VAL A C 1
ATOM 1227 O O . VAL A 1 164 ? 1.711 3.766 -13.009 1.00 90.69 164 VAL A O 1
ATOM 1230 N N . PHE A 1 165 ? 0.288 3.682 -11.271 1.00 91.50 165 PHE A N 1
ATOM 1231 C CA . PHE A 1 165 ? -0.557 2.594 -11.754 1.00 91.50 165 PHE A CA 1
ATOM 1232 C C . PHE A 1 165 ? -2.015 3.049 -11.780 1.00 91.50 165 PHE A C 1
ATOM 1234 O O . PHE A 1 165 ? -2.505 3.637 -10.810 1.00 91.50 165 PHE A O 1
ATOM 1241 N N . GLN A 1 166 ? -2.717 2.743 -12.868 1.00 90.44 166 GLN A N 1
ATOM 1242 C CA . GLN A 1 166 ? -4.132 3.051 -13.061 1.00 90.44 166 GLN A CA 1
ATOM 1243 C C . GLN A 1 166 ? -4.922 1.844 -13.541 1.00 90.44 166 GLN A C 1
ATOM 1245 O O . GLN A 1 166 ? -4.398 0.953 -14.212 1.00 90.44 166 GLN A O 1
ATOM 1250 N N . GLY A 1 167 ? -6.211 1.833 -13.198 1.00 91.31 167 GLY A N 1
ATOM 1251 C CA . GLY A 1 167 ? -7.040 0.651 -13.389 1.00 91.31 167 GLY A CA 1
ATOM 1252 C C . GLY A 1 167 ? -6.476 -0.527 -12.601 1.00 91.31 167 GLY A C 1
ATOM 1253 O O . GLY A 1 167 ? -6.422 -1.636 -13.120 1.00 91.31 167 GLY A O 1
ATOM 1254 N N . VAL A 1 168 ? -5.969 -0.262 -11.392 1.00 94.06 168 VAL A N 1
ATOM 1255 C CA . VAL A 1 168 ? -5.489 -1.293 -10.475 1.00 94.06 168 VAL A CA 1
ATOM 1256 C C . VAL A 1 168 ? -6.675 -2.167 -10.100 1.00 94.06 168 VAL A C 1
ATOM 1258 O O . VAL A 1 168 ? -7.681 -1.663 -9.601 1.00 94.06 168 VAL A O 1
ATOM 1261 N N . THR A 1 169 ? -6.548 -3.462 -10.362 1.00 95.56 169 THR A N 1
ATOM 1262 C CA . THR A 1 169 ? -7.563 -4.472 -10.044 1.00 95.56 169 THR A CA 1
ATOM 1263 C C . THR A 1 169 ? -7.223 -5.192 -8.752 1.00 95.56 169 THR A C 1
ATOM 1265 O O . THR A 1 169 ? -8.097 -5.419 -7.923 1.00 95.56 169 THR A O 1
ATOM 1268 N N . ALA A 1 170 ? -5.941 -5.487 -8.540 1.00 96.75 170 ALA A N 1
ATOM 1269 C CA . ALA A 1 170 ? -5.465 -6.119 -7.326 1.00 96.75 170 ALA A CA 1
ATOM 1270 C C . ALA A 1 170 ? -4.074 -5.616 -6.946 1.00 96.75 170 ALA A C 1
ATOM 1272 O O . ALA A 1 170 ? -3.226 -5.369 -7.810 1.00 96.75 170 ALA A O 1
ATOM 1273 N N . SER A 1 171 ? -3.807 -5.534 -5.648 1.00 97.69 171 SER A N 1
ATOM 1274 C CA . SER A 1 171 ? -2.445 -5.416 -5.146 1.00 97.69 171 SER A CA 1
ATOM 1275 C C . SER A 1 171 ? -2.214 -6.278 -3.915 1.00 97.69 171 SER A C 1
ATOM 1277 O O . SER A 1 171 ? -3.118 -6.559 -3.125 1.00 97.69 171 SER A O 1
ATOM 1279 N N . PHE A 1 172 ? -0.968 -6.700 -3.757 1.00 98.00 172 PHE A N 1
ATOM 1280 C CA . PHE A 1 172 ? -0.503 -7.407 -2.581 1.00 98.00 172 PHE A CA 1
ATOM 1281 C C . PHE A 1 172 ? 0.856 -6.853 -2.179 1.00 98.00 172 PHE A C 1
ATOM 1283 O O . PHE A 1 172 ? 1.733 -6.652 -3.016 1.00 98.00 172 PHE A O 1
ATOM 1290 N N . CYS A 1 173 ? 1.068 -6.624 -0.892 1.00 97.69 173 CYS A N 1
ATOM 1291 C CA . CYS A 1 173 ? 2.371 -6.240 -0.388 1.00 97.69 173 CYS A CA 1
ATOM 1292 C C . CYS A 1 173 ? 2.636 -6.811 0.999 1.00 97.69 173 CYS A C 1
ATOM 1294 O O . CYS A 1 173 ? 1.748 -6.953 1.843 1.00 97.69 173 CYS A O 1
ATOM 1296 N N . ARG A 1 174 ? 3.909 -7.111 1.233 1.00 98.00 174 ARG A N 1
ATOM 1297 C CA . ARG A 1 174 ? 4.452 -7.467 2.539 1.00 98.00 174 ARG A CA 1
ATOM 1298 C C . ARG A 1 174 ? 5.781 -6.758 2.678 1.00 98.00 174 ARG A C 1
ATOM 1300 O O . ARG A 1 174 ? 6.670 -6.996 1.869 1.00 98.00 174 ARG A O 1
ATOM 1307 N N . LEU A 1 175 ? 5.911 -5.919 3.695 1.00 97.69 175 LEU A N 1
ATOM 1308 C CA . LEU A 1 175 ? 7.053 -5.033 3.878 1.00 97.69 175 LEU A CA 1
ATOM 1309 C C . LEU A 1 175 ? 7.587 -5.177 5.302 1.00 97.69 175 LEU A C 1
ATOM 1311 O O . LEU A 1 175 ? 6.847 -4.966 6.266 1.00 97.69 175 LEU A O 1
ATOM 1315 N N . ASN A 1 176 ? 8.876 -5.475 5.442 1.00 97.00 176 ASN A N 1
ATOM 1316 C CA . ASN A 1 176 ? 9.624 -5.129 6.644 1.00 97.00 176 ASN A CA 1
ATOM 1317 C C . ASN A 1 176 ? 10.132 -3.693 6.490 1.00 97.00 176 ASN A C 1
ATOM 1319 O O . ASN A 1 176 ? 11.160 -3.426 5.864 1.00 97.00 176 ASN A O 1
ATOM 1323 N N . VAL A 1 177 ? 9.364 -2.757 7.040 1.00 96.00 177 VAL A N 1
ATOM 1324 C CA . VAL A 1 177 ? 9.570 -1.317 6.860 1.00 96.00 177 VAL A CA 1
ATOM 1325 C C . VAL A 1 177 ? 10.910 -0.882 7.460 1.00 96.00 177 VAL A C 1
ATOM 1327 O O . VAL A 1 177 ? 11.629 -0.085 6.855 1.00 96.00 177 VAL A O 1
ATOM 1330 N N . VAL A 1 178 ? 11.306 -1.474 8.593 1.00 94.31 178 VAL A N 1
ATOM 1331 C CA . VAL A 1 178 ? 12.605 -1.202 9.230 1.00 94.31 178 VAL A CA 1
ATOM 1332 C C . VAL A 1 178 ? 13.751 -1.647 8.326 1.00 94.31 178 VAL A C 1
ATOM 1334 O O . VAL A 1 178 ? 14.633 -0.838 8.028 1.00 94.31 178 VAL A O 1
ATOM 1337 N N . ALA A 1 179 ? 13.720 -2.889 7.836 1.00 93.12 179 ALA A N 1
ATOM 1338 C CA . ALA A 1 179 ? 14.760 -3.407 6.947 1.00 93.12 179 ALA A CA 1
ATOM 1339 C C . ALA A 1 179 ? 14.864 -2.588 5.651 1.00 93.12 179 ALA A C 1
ATOM 1341 O O . ALA A 1 179 ? 15.964 -2.221 5.237 1.00 93.12 179 ALA A O 1
ATOM 1342 N N . MET A 1 180 ? 13.726 -2.222 5.055 1.00 93.56 180 MET A N 1
ATOM 1343 C CA . MET A 1 180 ? 13.690 -1.378 3.859 1.00 93.56 180 MET A CA 1
ATOM 1344 C C . MET A 1 180 ? 14.251 0.030 4.098 1.00 93.56 180 MET A C 1
ATOM 1346 O O . MET A 1 180 ? 14.914 0.568 3.210 1.00 93.56 180 MET A O 1
ATOM 1350 N N . SER A 1 181 ? 14.021 0.622 5.275 1.00 90.69 181 SER A N 1
ATOM 1351 C CA . SER A 1 181 ? 14.554 1.948 5.622 1.00 90.69 181 SER A CA 1
ATOM 1352 C C . SER A 1 181 ? 16.072 1.941 5.872 1.00 90.69 181 SER A C 1
ATOM 1354 O O . SER A 1 181 ? 16.757 2.929 5.607 1.00 90.69 181 SER A O 1
ATOM 1356 N N . GLY A 1 182 ? 16.630 0.808 6.318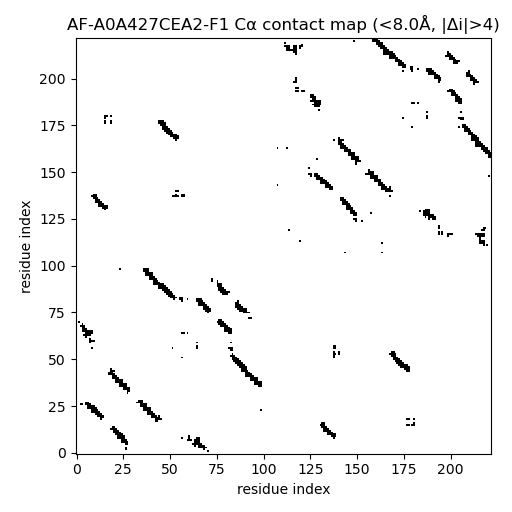 1.00 86.69 182 GLY A N 1
ATOM 1357 C CA . GLY A 1 182 ? 18.052 0.668 6.661 1.00 86.69 182 GLY A CA 1
ATOM 1358 C C . GLY A 1 182 ? 19.010 0.550 5.469 1.00 86.69 182 GLY A C 1
ATOM 1359 O O . GLY A 1 182 ? 20.223 0.659 5.643 1.00 86.69 182 GLY A O 1
ATOM 1360 N N . VAL A 1 183 ? 18.499 0.350 4.251 1.00 82.56 183 VAL A N 1
ATOM 1361 C CA . VAL A 1 183 ? 19.311 0.062 3.051 1.00 82.56 183 VAL A CA 1
ATOM 1362 C C . VAL A 1 183 ? 19.403 1.235 2.070 1.00 82.56 183 VAL A C 1
ATOM 1364 O O . VAL A 1 183 ? 19.713 1.038 0.896 1.00 82.56 183 VAL A O 1
ATOM 1367 N N . HIS A 1 184 ? 19.200 2.476 2.530 1.00 78.88 184 HIS A N 1
ATOM 1368 C CA . HIS A 1 184 ? 19.179 3.660 1.658 1.00 78.88 184 HIS A CA 1
ATOM 1369 C C . HIS A 1 184 ? 20.378 3.739 0.702 1.00 78.88 184 HIS A C 1
ATOM 1371 O O . HIS A 1 184 ? 20.203 3.997 -0.484 1.00 78.88 184 HIS A O 1
ATOM 1377 N N . LYS A 1 185 ? 21.600 3.438 1.162 1.00 77.81 185 LYS A N 1
ATOM 1378 C CA . LYS A 1 185 ? 22.806 3.473 0.314 1.00 77.81 185 LYS A CA 1
ATOM 1379 C C . LYS A 1 185 ? 22.743 2.506 -0.879 1.00 77.81 185 LYS A C 1
ATOM 1381 O O . LYS A 1 185 ? 23.196 2.857 -1.961 1.00 77.81 185 LYS A O 1
ATOM 1386 N N . TYR A 1 186 ? 22.168 1.319 -0.701 1.00 81.56 186 TYR A N 1
ATOM 1387 C CA . TYR A 1 186 ? 22.150 0.257 -1.717 1.00 81.56 186 TYR A CA 1
ATOM 1388 C C . TYR A 1 186 ? 20.825 0.183 -2.482 1.00 81.56 186 TYR A C 1
ATOM 1390 O O . TYR A 1 186 ? 20.780 -0.382 -3.567 1.00 81.56 186 TYR A O 1
ATOM 1398 N N . GLY A 1 187 ? 19.783 0.848 -1.981 1.00 89.69 187 GLY A N 1
ATOM 1399 C CA . GLY A 1 187 ? 18.429 0.726 -2.509 1.00 89.69 187 GLY A CA 1
ATOM 1400 C C . GLY A 1 187 ? 17.680 -0.388 -1.786 1.00 89.69 187 GLY A C 1
ATOM 1401 O O . GLY A 1 187 ? 18.288 -1.249 -1.153 1.00 89.69 187 GLY A O 1
ATOM 1402 N N . ASN A 1 188 ? 16.353 -0.344 -1.847 1.00 93.56 188 ASN A N 1
ATOM 1403 C CA . ASN A 1 188 ? 15.486 -1.361 -1.250 1.00 93.56 188 ASN A CA 1
ATOM 1404 C C . ASN A 1 188 ? 14.724 -2.185 -2.298 1.00 93.56 188 ASN A C 1
ATOM 1406 O O . ASN A 1 188 ? 13.920 -3.029 -1.910 1.00 93.56 188 ASN A O 1
ATOM 1410 N N . VAL A 1 189 ? 15.012 -1.985 -3.590 1.00 93.25 189 VAL A N 1
ATOM 1411 C CA . VAL A 1 189 ? 14.514 -2.793 -4.711 1.00 93.25 189 VAL A CA 1
ATOM 1412 C C . VAL A 1 189 ? 15.623 -3.730 -5.189 1.00 93.25 189 VAL A C 1
ATOM 1414 O O . VAL A 1 189 ? 16.644 -3.281 -5.716 1.00 93.25 189 VAL A O 1
ATOM 1417 N N . GLY A 1 190 ? 15.421 -5.031 -4.984 1.00 89.19 190 GLY A N 1
ATOM 1418 C CA . GLY A 1 190 ? 16.338 -6.089 -5.417 1.00 89.19 190 GLY A CA 1
ATOM 1419 C C . GLY A 1 190 ? 16.055 -6.610 -6.826 1.00 89.19 190 GLY A C 1
ATOM 1420 O O . GLY A 1 190 ? 16.934 -7.209 -7.435 1.00 89.19 190 GLY A O 1
ATOM 1421 N N . GLY A 1 191 ? 14.846 -6.381 -7.341 1.00 89.19 191 GLY A N 1
ATOM 1422 C CA . GLY A 1 191 ? 14.486 -6.714 -8.714 1.00 89.19 191 GLY A CA 1
ATOM 1423 C C . GLY A 1 191 ? 13.030 -6.403 -9.030 1.00 89.19 191 GLY A C 1
ATOM 1424 O O . GLY A 1 191 ? 12.198 -6.249 -8.132 1.00 89.19 191 GLY A O 1
ATOM 1425 N N . CYS A 1 192 ? 12.716 -6.343 -10.319 1.00 90.31 192 CYS A N 1
ATOM 1426 C CA . CYS A 1 192 ? 11.360 -6.179 -10.827 1.00 90.31 192 CYS A CA 1
ATOM 1427 C C . CYS A 1 192 ? 11.089 -7.219 -11.918 1.00 90.31 192 CYS A C 1
ATOM 1429 O O . CYS A 1 192 ? 11.944 -7.491 -12.759 1.00 90.31 192 CYS A O 1
ATOM 1431 N N . THR A 1 193 ? 9.903 -7.817 -11.905 1.00 90.19 193 THR A N 1
ATOM 1432 C CA . THR A 1 193 ? 9.445 -8.746 -12.938 1.00 90.19 193 THR A CA 1
ATOM 1433 C C . THR A 1 193 ? 8.073 -8.322 -13.418 1.00 90.19 193 THR A C 1
ATOM 1435 O O . THR A 1 193 ? 7.153 -8.123 -12.622 1.00 90.19 193 THR A O 1
ATOM 1438 N N . ILE A 1 194 ? 7.940 -8.214 -14.734 1.00 90.12 194 ILE A N 1
ATOM 1439 C CA . ILE A 1 194 ? 6.687 -7.894 -15.403 1.00 90.12 194 ILE A CA 1
ATOM 1440 C C . ILE A 1 194 ? 6.097 -9.193 -15.945 1.00 90.12 194 ILE A C 1
ATOM 1442 O O . ILE A 1 194 ? 6.808 -10.031 -16.497 1.00 90.12 194 ILE A O 1
ATOM 1446 N N . TYR A 1 195 ? 4.791 -9.357 -15.772 1.00 90.25 195 TYR A N 1
ATOM 1447 C CA . TYR A 1 195 ? 4.003 -10.469 -16.288 1.00 90.25 195 TYR A CA 1
ATOM 1448 C C . TYR A 1 195 ? 2.938 -9.894 -17.232 1.00 90.25 195 TYR A C 1
ATOM 1450 O O . TYR A 1 195 ? 1.819 -9.614 -16.784 1.00 90.25 195 TYR A O 1
ATOM 1458 N N . PRO A 1 196 ? 3.265 -9.697 -18.524 1.00 86.12 196 PRO A N 1
ATOM 1459 C CA . PRO A 1 196 ? 2.384 -9.019 -19.475 1.00 86.12 196 PRO A CA 1
ATOM 1460 C C . PRO A 1 196 ? 1.025 -9.705 -19.626 1.00 86.12 196 PRO A C 1
ATOM 1462 O O . PRO A 1 196 ? -0.007 -9.050 -19.554 1.00 86.12 196 PRO A O 1
ATOM 1465 N N . GLU A 1 197 ? 1.017 -11.038 -19.697 1.00 88.00 197 GLU A N 1
ATOM 1466 C CA . GLU A 1 197 ? -0.198 -11.866 -19.812 1.00 88.00 197 GLU A CA 1
ATOM 1467 C C . GLU A 1 197 ? -1.180 -11.699 -18.641 1.00 88.00 197 GLU A C 1
ATOM 1469 O O . GLU A 1 197 ? -2.331 -12.125 -18.707 1.00 88.00 197 GLU A O 1
ATOM 1474 N N . ARG A 1 198 ? -0.713 -11.121 -17.531 1.00 88.75 198 ARG A N 1
ATOM 1475 C CA . ARG A 1 198 ? -1.506 -10.881 -16.322 1.00 88.75 198 ARG A CA 1
ATOM 1476 C C . ARG A 1 198 ? -1.683 -9.398 -16.021 1.00 88.75 198 ARG A C 1
ATOM 1478 O O . ARG A 1 198 ? -2.275 -9.085 -14.995 1.00 88.75 198 ARG A O 1
ATOM 1485 N N . ASN A 1 199 ? -1.151 -8.506 -16.864 1.00 90.81 199 ASN A N 1
ATOM 1486 C CA . ASN A 1 199 ? -1.054 -7.073 -16.584 1.00 90.81 199 ASN A CA 1
ATOM 1487 C C . ASN A 1 199 ? -0.551 -6.812 -15.157 1.00 90.81 199 ASN A C 1
ATOM 1489 O O . ASN A 1 199 ? -1.163 -6.071 -14.390 1.00 90.81 199 ASN A O 1
ATOM 1493 N N . MET A 1 200 ? 0.535 -7.491 -14.779 1.00 93.19 200 MET A N 1
ATOM 1494 C CA . MET A 1 200 ? 1.024 -7.507 -13.404 1.00 93.19 200 MET A CA 1
ATOM 1495 C C . MET A 1 200 ? 2.508 -7.164 -13.337 1.00 93.19 200 MET A C 1
ATOM 1497 O O . MET A 1 200 ? 3.313 -7.643 -14.135 1.00 93.19 200 MET A O 1
ATOM 1501 N N . LEU A 1 201 ? 2.872 -6.383 -12.328 1.00 93.56 201 LEU A N 1
ATOM 1502 C CA . LEU A 1 201 ? 4.243 -6.070 -11.956 1.00 93.56 201 LEU A CA 1
ATOM 1503 C C . LEU A 1 201 ? 4.512 -6.591 -10.542 1.00 93.56 201 LEU A C 1
ATOM 1505 O O . LEU A 1 201 ? 3.711 -6.380 -9.630 1.00 93.56 201 LEU A O 1
ATOM 1509 N N . ARG A 1 202 ? 5.651 -7.262 -10.358 1.00 95.06 202 ARG A N 1
ATOM 1510 C CA . ARG A 1 202 ? 6.146 -7.729 -9.059 1.00 95.06 202 ARG A CA 1
ATOM 1511 C C . ARG A 1 202 ? 7.517 -7.128 -8.784 1.00 95.06 202 ARG A C 1
ATOM 1513 O O . ARG A 1 202 ? 8.458 -7.375 -9.532 1.00 95.06 202 ARG A O 1
ATOM 1520 N N . MET A 1 203 ? 7.644 -6.394 -7.687 1.00 94.44 203 MET A N 1
ATOM 1521 C CA . MET A 1 203 ? 8.915 -5.913 -7.152 1.00 94.44 203 MET A CA 1
ATOM 1522 C C . MET A 1 203 ? 9.344 -6.764 -5.962 1.00 94.44 203 MET A C 1
ATOM 1524 O O . MET A 1 203 ? 8.592 -6.936 -5.001 1.00 94.44 203 MET A O 1
ATOM 1528 N N . TYR A 1 204 ? 10.576 -7.259 -6.020 1.00 94.38 204 TYR A N 1
ATOM 1529 C CA . TYR A 1 204 ? 11.254 -7.918 -4.913 1.00 94.38 204 TYR A CA 1
ATOM 1530 C C . TYR A 1 204 ? 12.032 -6.869 -4.130 1.00 94.38 204 TYR A C 1
ATOM 1532 O O . TYR A 1 204 ? 12.851 -6.137 -4.692 1.00 94.38 204 TYR A O 1
ATOM 1540 N N . LEU A 1 205 ? 11.752 -6.776 -2.836 1.00 94.56 205 LEU A N 1
ATOM 1541 C CA . LEU A 1 205 ? 12.288 -5.740 -1.963 1.00 94.56 205 LEU A CA 1
ATOM 1542 C C . LEU A 1 205 ? 13.301 -6.352 -0.994 1.00 94.56 205 LEU A C 1
ATOM 1544 O O . LEU A 1 205 ? 13.335 -7.568 -0.818 1.00 94.56 205 LEU A O 1
ATOM 1548 N N . ALA A 1 206 ? 14.124 -5.512 -0.362 1.00 90.94 206 ALA A N 1
ATOM 1549 C CA . ALA A 1 206 ? 15.197 -5.962 0.535 1.00 90.94 206 ALA A CA 1
ATOM 1550 C C . ALA A 1 206 ? 14.721 -6.950 1.620 1.00 90.94 206 ALA A C 1
ATOM 1552 O O . ALA A 1 206 ? 15.448 -7.876 1.965 1.00 90.94 206 ALA A O 1
ATOM 1553 N N . ASP A 1 207 ? 13.497 -6.771 2.120 1.00 92.00 207 ASP A N 1
ATOM 1554 C CA . ASP A 1 207 ? 12.799 -7.747 2.959 1.00 92.00 207 ASP A CA 1
ATOM 1555 C C . ASP A 1 207 ? 11.286 -7.568 2.780 1.00 92.00 207 ASP A C 1
ATOM 1557 O O . ASP A 1 207 ? 10.594 -6.880 3.540 1.00 92.00 207 ASP A O 1
ATOM 1561 N N . GLY A 1 208 ? 10.793 -8.104 1.667 1.00 94.62 208 GLY A N 1
ATOM 1562 C CA . GLY A 1 208 ? 9.400 -7.971 1.284 1.00 94.62 208 GLY A CA 1
ATOM 1563 C C . GLY A 1 208 ? 9.172 -8.078 -0.213 1.00 94.62 208 GLY A C 1
ATOM 1564 O O . GLY A 1 208 ? 10.078 -8.370 -0.995 1.00 94.62 208 GLY A O 1
ATOM 1565 N N . PHE A 1 209 ? 7.938 -7.813 -0.613 1.00 96.69 209 PHE A N 1
ATOM 1566 C CA . PHE A 1 209 ? 7.564 -7.703 -2.014 1.00 96.69 209 PHE A CA 1
ATOM 1567 C C . PHE A 1 209 ? 6.323 -6.832 -2.189 1.00 96.69 209 PHE A C 1
ATOM 1569 O O . PHE A 1 209 ? 5.544 -6.623 -1.252 1.00 96.69 209 PHE A O 1
ATOM 1576 N N . LEU A 1 210 ? 6.158 -6.339 -3.411 1.00 97.69 210 LEU A N 1
ATOM 1577 C CA . LEU A 1 210 ? 5.004 -5.581 -3.873 1.00 97.69 210 LEU A CA 1
ATOM 1578 C C . LEU A 1 210 ? 4.544 -6.161 -5.210 1.00 97.69 210 LEU A C 1
ATOM 1580 O O . LEU A 1 210 ? 5.339 -6.305 -6.134 1.00 97.69 210 LEU A O 1
ATOM 1584 N N . GLU A 1 211 ? 3.264 -6.476 -5.309 1.00 97.50 211 GLU A N 1
ATOM 1585 C CA . GLU A 1 211 ? 2.589 -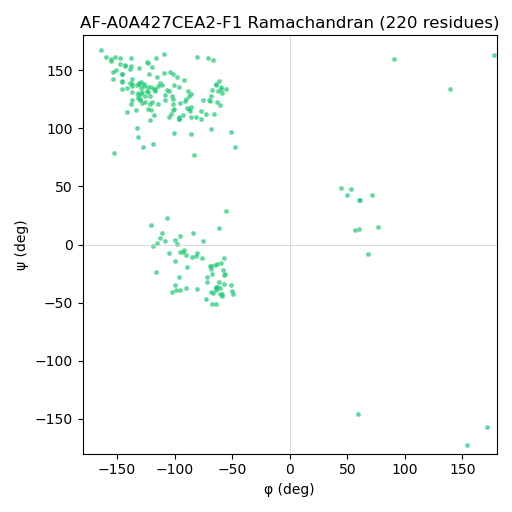6.957 -6.507 1.00 97.50 211 GLU A CA 1
ATOM 1586 C C . GLU A 1 211 ? 1.429 -6.035 -6.834 1.00 97.50 211 GLU A C 1
ATOM 1588 O O . GLU A 1 211 ? 0.629 -5.701 -5.959 1.00 97.50 211 GLU A O 1
ATOM 1593 N N . ILE A 1 212 ? 1.343 -5.625 -8.094 1.00 96.50 212 ILE A N 1
ATOM 1594 C CA . ILE A 1 212 ? 0.286 -4.747 -8.587 1.00 96.50 212 ILE A CA 1
ATOM 1595 C C . ILE A 1 212 ? -0.182 -5.290 -9.931 1.00 96.50 212 ILE A C 1
ATOM 1597 O O . ILE A 1 212 ? 0.623 -5.441 -10.849 1.00 96.50 212 ILE A O 1
ATOM 1601 N N . SER A 1 213 ? -1.480 -5.560 -10.041 1.00 95.44 213 SER A N 1
ATOM 1602 C CA . SER A 1 213 ? -2.162 -5.828 -11.308 1.00 95.44 213 SER A CA 1
ATOM 1603 C C . SER A 1 213 ? -2.916 -4.572 -11.728 1.00 95.44 213 SER A C 1
ATOM 1605 O O . SER A 1 213 ? -3.747 -4.082 -10.961 1.00 95.44 213 SER A O 1
ATOM 1607 N N . ALA A 1 214 ? -2.611 -4.016 -12.901 1.00 93.12 214 ALA A N 1
ATOM 1608 C CA . ALA A 1 214 ? -3.190 -2.751 -13.351 1.00 93.12 214 ALA A CA 1
ATOM 1609 C C . ALA A 1 214 ? -3.291 -2.660 -14.875 1.00 93.12 214 ALA A C 1
ATOM 1611 O O . ALA A 1 214 ? -2.456 -3.201 -15.591 1.00 93.12 214 ALA A O 1
ATOM 1612 N N . HIS A 1 215 ? -4.283 -1.925 -15.377 1.00 89.69 215 HIS A N 1
ATOM 1613 C CA . HIS A 1 215 ? -4.442 -1.699 -16.817 1.00 89.69 215 HIS A CA 1
ATOM 1614 C C . HIS A 1 215 ? -3.285 -0.907 -17.425 1.00 89.69 215 HIS A C 1
ATOM 1616 O O . HIS A 1 215 ? -2.851 -1.195 -18.539 1.00 89.69 215 HIS A O 1
ATOM 1622 N N . ALA A 1 216 ? -2.790 0.094 -16.703 1.00 87.06 216 ALA A N 1
ATOM 1623 C CA . ALA A 1 216 ? -1.721 0.944 -17.188 1.00 87.06 216 ALA A CA 1
ATOM 1624 C C . ALA A 1 216 ? -0.772 1.335 -16.068 1.00 87.06 216 ALA A C 1
ATOM 1626 O O . ALA A 1 216 ? -1.161 1.410 -14.898 1.00 87.06 216 ALA A O 1
ATOM 1627 N N . ALA A 1 217 ? 0.471 1.618 -16.446 1.00 87.69 217 ALA A N 1
ATOM 1628 C CA . ALA A 1 217 ? 1.424 2.208 -15.536 1.00 87.69 217 ALA A CA 1
ATOM 1629 C C . ALA A 1 217 ? 2.414 3.137 -16.263 1.00 87.69 217 ALA A C 1
ATOM 1631 O O . ALA A 1 217 ? 2.607 3.036 -17.474 1.00 87.69 217 ALA A O 1
ATOM 1632 N N . SER A 1 218 ? 3.067 4.032 -15.523 1.00 85.12 218 SER A N 1
ATOM 1633 C CA . SER A 1 218 ? 4.110 4.928 -16.046 1.00 85.12 218 SER A CA 1
ATOM 1634 C C . SER A 1 218 ? 5.217 5.212 -15.032 1.00 85.12 218 SER A C 1
ATOM 1636 O O . SER A 1 218 ? 4.933 5.405 -13.849 1.00 85.12 218 SER A O 1
ATOM 1638 N N . LEU A 1 219 ? 6.470 5.274 -15.497 1.00 86.00 219 LEU A N 1
ATOM 1639 C CA . LEU A 1 219 ? 7.603 5.795 -14.729 1.00 86.00 219 LEU A CA 1
ATOM 1640 C C . LEU A 1 219 ? 7.768 7.286 -15.035 1.00 86.00 219 LEU A C 1
ATOM 1642 O O . LEU A 1 219 ? 8.194 7.650 -16.130 1.00 86.00 219 LEU A O 1
ATOM 1646 N N . VAL A 1 220 ? 7.487 8.144 -14.061 1.00 83.50 220 VAL A N 1
ATOM 1647 C CA . VAL A 1 220 ? 7.690 9.593 -14.171 1.00 83.50 220 VAL A CA 1
ATOM 1648 C C . VAL A 1 220 ? 8.977 9.958 -13.444 1.00 83.50 220 VAL A C 1
ATOM 1650 O O . VAL A 1 220 ? 9.054 9.779 -12.236 1.00 83.50 220 VAL A O 1
ATOM 1653 N N . ARG A 1 221 ? 9.989 10.469 -14.151 1.00 80.69 221 ARG A N 1
ATOM 1654 C CA . ARG A 1 221 ? 11.221 11.002 -13.537 1.00 80.69 221 ARG A CA 1
ATOM 1655 C C . ARG A 1 221 ? 11.094 12.519 -13.389 1.00 80.69 221 ARG A C 1
ATOM 1657 O O . ARG A 1 221 ? 10.614 13.161 -14.323 1.00 80.69 221 ARG A O 1
ATOM 1664 N N . ARG A 1 222 ? 11.481 13.062 -12.235 1.00 71.06 222 ARG A N 1
ATOM 1665 C CA . ARG A 1 222 ? 11.387 14.495 -11.912 1.00 71.06 222 ARG A CA 1
ATOM 1666 C C . ARG A 1 222 ? 12.767 15.130 -11.787 1.00 71.06 222 ARG A C 1
ATOM 1668 O O . ARG A 1 222 ? 13.705 14.424 -11.355 1.00 71.06 222 ARG A O 1
#

Solvent-accessible surface area (backbone atoms only — not comparable to full-atom values): 11036 Å² total; per-residue (Å²): 136,85,78,34,65,43,14,16,71,42,34,42,38,38,31,31,76,73,20,28,39,38,39,35,33,33,32,69,37,99,82,73,78,54,62,50,48,30,28,43,39,32,33,59,29,42,37,40,36,39,36,39,26,19,57,50,26,42,70,23,50,74,78,25,17,25,74,41,57,48,76,40,80,88,82,20,40,39,43,35,39,30,49,57,36,33,44,36,36,34,31,74,44,78,48,84,41,80,49,67,89,62,83,80,61,92,69,72,65,78,90,67,60,47,93,58,16,56,61,69,45,82,85,58,78,56,55,49,11,30,68,40,30,41,36,41,26,36,71,70,22,29,37,38,36,39,26,35,33,50,78,46,99,86,51,91,52,60,37,51,27,35,43,36,34,35,57,29,46,36,38,40,36,37,39,32,29,51,61,38,47,72,28,66,94,63,21,25,27,72,36,74,48,77,40,74,97,65,35,30,41,38,37,38,32,73,45,41,38,42,36,41,26,24,62,27,28,27,82,46,78,104

Sequence (222 aa):
MIDFHDASVSRVAISIVRQEVEVDLGLRTSSGRDRDLRRLAFSGVTLFGGSFDFAELSDHARPGNVQAGDLDSSSGKLHLSTVGGFVNANFGGVELRARADVESTSYCAPDLISADGIQGFENSSLDFSYIESIEFSPKFSSCCVEMQARTGISTSDRAPASLVFQGVTASFCRLNVVAMSGVHKYGNVGGCTIYPERNMLRMYLADGFLEISAHAASLVRR

Radius of gyration: 17.25 Å; Cα contacts (8 Å, |Δi|>4): 591; chains: 1; bounding box: 54×31×48 Å